Protein AF-A0A7C2RRB0-F1 (afdb_monomer)

Solvent-accessible surface area (backbone atoms only — not comparable to full-atom values): 9651 Å² total; per-residue (Å²): 129,62,37,62,58,39,17,50,52,27,42,49,49,50,48,66,65,44,50,63,52,54,51,34,37,74,72,60,78,43,62,51,52,24,58,59,29,44,40,53,13,51,39,31,40,51,44,19,54,37,17,41,75,62,45,6,47,40,16,20,50,38,39,38,51,50,14,52,52,35,36,48,50,19,51,55,25,51,77,65,64,41,36,78,73,83,55,74,66,54,50,53,55,42,52,53,50,63,46,24,59,59,49,13,65,75,68,74,39,49,47,56,21,39,51,50,42,41,50,52,53,56,58,66,42,47,66,54,53,55,45,32,68,80,40,40,79,78,63,61,60,69,58,38,49,51,52,24,50,30,24,53,30,28,61,68,5,32,67,36,87,43,72,56,46,38,47,48,40,51,51,53,22,49,52,30,49,50,51,44,50,48,18,53,55,48,50,51,61,56,59,78,74,111

Structure (mmCIF, N/CA/C/O backbone):
data_AF-A0A7C2RRB0-F1
#
_entry.id   AF-A0A7C2RRB0-F1
#
loop_
_atom_site.group_PDB
_atom_site.id
_atom_site.type_symbol
_atom_site.label_atom_id
_atom_site.label_alt_id
_atom_site.label_comp_id
_atom_site.label_asym_id
_atom_site.label_entity_id
_atom_site.label_seq_id
_atom_site.pdbx_PDB_ins_code
_atom_site.Cartn_x
_atom_site.Cartn_y
_atom_site.Cartn_z
_atom_site.occupancy
_atom_site.B_iso_or_equiv
_atom_site.auth_seq_id
_atom_site.auth_comp_id
_atom_site.auth_asym_id
_atom_site.auth_atom_id
_atom_site.pdbx_PDB_model_num
ATOM 1 N N . MET A 1 1 ? 24.245 5.557 -2.570 1.00 61.25 1 MET A N 1
ATOM 2 C CA . MET A 1 1 ? 23.534 4.841 -1.491 1.00 61.25 1 MET A CA 1
ATOM 3 C C . MET A 1 1 ? 23.079 3.519 -2.069 1.00 61.25 1 MET A C 1
ATOM 5 O O . MET A 1 1 ? 22.518 3.535 -3.158 1.00 61.25 1 MET A O 1
ATOM 9 N N . ASP A 1 2 ? 23.409 2.408 -1.420 1.00 89.75 2 ASP A N 1
ATOM 10 C CA . ASP A 1 2 ? 23.049 1.072 -1.900 1.00 89.75 2 ASP A CA 1
ATOM 11 C C . ASP A 1 2 ? 21.517 0.931 -1.961 1.00 89.75 2 ASP A C 1
ATOM 13 O O . ASP A 1 2 ? 20.825 1.223 -0.983 1.00 89.75 2 ASP A O 1
ATOM 17 N N . LYS A 1 3 ? 20.981 0.528 -3.119 1.00 90.06 3 LYS A N 1
ATOM 18 C CA . LYS A 1 3 ? 19.538 0.343 -3.343 1.00 90.06 3 LYS A CA 1
ATOM 19 C C . LYS A 1 3 ? 18.956 -0.673 -2.358 1.00 90.06 3 LYS A C 1
ATOM 21 O O . LYS A 1 3 ? 17.843 -0.472 -1.871 1.00 90.06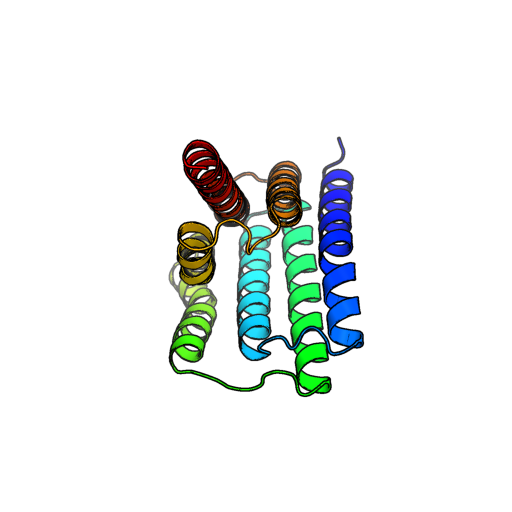 3 LYS A O 1
ATOM 26 N N . ALA A 1 4 ? 19.737 -1.688 -1.982 1.00 91.62 4 ALA A N 1
ATOM 27 C CA . ALA A 1 4 ? 19.352 -2.671 -0.977 1.00 91.62 4 ALA A CA 1
ATOM 28 C C . ALA A 1 4 ? 19.173 -2.040 0.413 1.00 91.62 4 ALA A C 1
ATOM 30 O O . ALA A 1 4 ? 18.215 -2.360 1.117 1.00 91.62 4 ALA A O 1
ATOM 31 N N . LEU A 1 5 ? 20.030 -1.085 0.794 1.00 93.81 5 LEU A N 1
ATOM 32 C CA . LEU A 1 5 ? 19.893 -0.358 2.059 1.00 93.81 5 LEU A CA 1
ATOM 33 C C . LEU A 1 5 ? 18.620 0.500 2.076 1.00 93.81 5 LEU A C 1
ATOM 35 O O . LEU A 1 5 ? 17.903 0.521 3.075 1.00 93.81 5 LEU A O 1
ATOM 39 N N . ILE A 1 6 ? 18.303 1.176 0.967 1.00 92.88 6 ILE A N 1
ATOM 40 C CA . ILE A 1 6 ? 17.069 1.971 0.840 1.00 92.88 6 ILE A CA 1
ATOM 41 C C . ILE A 1 6 ? 15.835 1.066 0.951 1.00 92.88 6 ILE A C 1
ATOM 43 O O . ILE A 1 6 ? 14.898 1.386 1.686 1.00 92.88 6 ILE A O 1
ATOM 47 N N . ALA A 1 7 ? 15.850 -0.084 0.273 1.00 92.31 7 ALA A N 1
ATOM 48 C CA . ALA A 1 7 ? 14.784 -1.075 0.365 1.00 92.31 7 ALA A CA 1
ATOM 49 C C . ALA A 1 7 ? 14.627 -1.616 1.795 1.00 92.31 7 ALA A C 1
ATOM 51 O O . ALA A 1 7 ? 13.507 -1.703 2.301 1.00 92.31 7 ALA A O 1
ATOM 52 N N . ALA A 1 8 ? 15.733 -1.901 2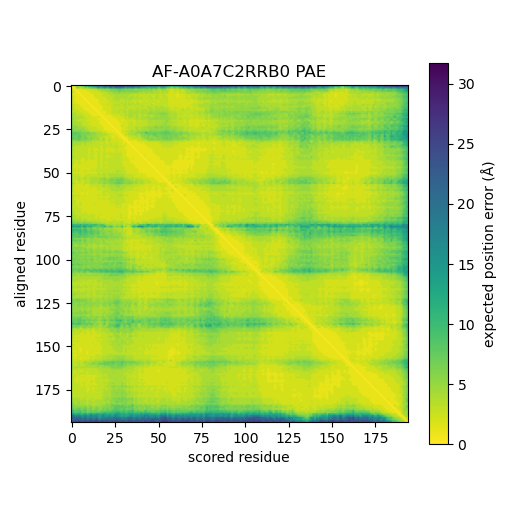.487 1.00 93.12 8 ALA A N 1
ATOM 53 C CA . ALA A 1 8 ? 15.715 -2.340 3.880 1.00 93.12 8 ALA A CA 1
ATOM 54 C C . ALA A 1 8 ? 15.100 -1.280 4.809 1.00 93.12 8 ALA A C 1
ATOM 56 O O . ALA A 1 8 ? 14.274 -1.615 5.658 1.00 93.12 8 ALA A O 1
ATOM 57 N N . LEU A 1 9 ? 15.424 0.004 4.616 1.00 94.25 9 LEU A N 1
ATOM 58 C CA . LEU A 1 9 ? 14.804 1.105 5.362 1.00 94.25 9 LEU A CA 1
ATOM 59 C C . LEU A 1 9 ? 13.297 1.210 5.084 1.00 94.25 9 LEU A C 1
ATOM 61 O O . LEU A 1 9 ? 12.508 1.390 6.014 1.00 94.25 9 LEU A O 1
ATOM 65 N N . ALA A 1 10 ? 12.871 1.047 3.830 1.00 92.75 10 ALA A N 1
ATOM 66 C CA . ALA A 1 10 ? 11.454 1.052 3.466 1.00 92.75 10 ALA A CA 1
ATOM 67 C C . ALA A 1 10 ? 10.689 -0.146 4.070 1.00 92.75 10 ALA A C 1
ATOM 69 O O . ALA A 1 10 ? 9.563 0.002 4.561 1.00 92.75 10 ALA A O 1
ATOM 70 N N . ALA A 1 11 ? 11.306 -1.329 4.093 1.00 92.56 11 ALA A N 1
ATOM 71 C CA . ALA A 1 11 ? 10.762 -2.513 4.752 1.00 92.56 11 ALA A CA 1
ATOM 72 C C . ALA A 1 11 ? 10.684 -2.325 6.278 1.00 92.56 11 ALA A C 1
ATOM 74 O O . ALA A 1 11 ? 9.657 -2.628 6.885 1.00 92.56 11 ALA A O 1
ATOM 75 N N . ALA A 1 12 ? 11.711 -1.735 6.896 1.00 92.81 12 ALA A N 1
ATOM 76 C CA . ALA A 1 12 ? 11.708 -1.407 8.319 1.00 92.81 12 ALA A CA 1
ATOM 77 C C . ALA A 1 12 ? 10.592 -0.411 8.672 1.00 92.81 12 ALA A C 1
ATOM 79 O O . ALA A 1 12 ? 9.855 -0.640 9.630 1.00 92.81 12 ALA A O 1
ATOM 80 N N . LEU A 1 13 ? 10.389 0.642 7.869 1.00 90.88 13 LEU A N 1
ATOM 81 C CA . LEU A 1 13 ? 9.254 1.558 8.043 1.00 90.88 13 LEU A CA 1
ATOM 82 C C . LEU A 1 13 ? 7.909 0.838 7.934 1.00 90.88 13 LEU A C 1
ATOM 84 O O . LEU A 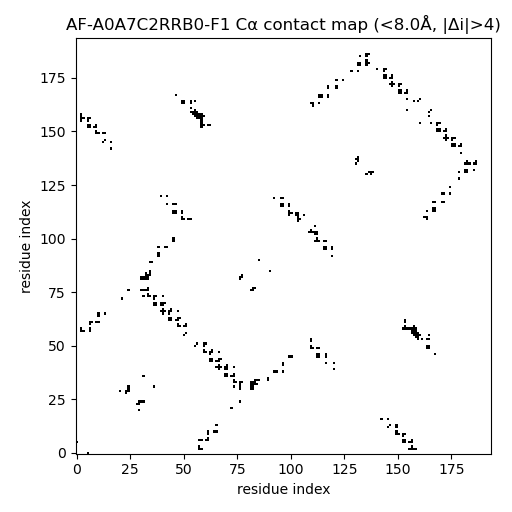1 13 ? 7.000 1.123 8.712 1.00 90.88 13 LEU A O 1
ATOM 88 N N . THR A 1 14 ? 7.789 -0.116 7.006 1.00 88.62 14 THR A N 1
ATOM 89 C CA . THR A 1 14 ? 6.592 -0.960 6.889 1.00 88.62 14 THR A CA 1
ATOM 90 C C . THR A 1 14 ? 6.354 -1.721 8.194 1.00 88.62 14 THR A C 1
ATOM 92 O O . THR A 1 14 ? 5.262 -1.655 8.747 1.00 88.62 14 THR A O 1
ATOM 95 N N . LEU A 1 15 ? 7.373 -2.378 8.751 1.00 89.44 15 LEU A N 1
ATOM 96 C CA . LEU A 1 15 ? 7.244 -3.081 10.030 1.00 89.44 15 LEU A CA 1
ATOM 97 C C . LEU A 1 15 ? 6.845 -2.143 11.169 1.00 89.44 15 LEU A C 1
ATOM 99 O O . LEU A 1 15 ? 5.900 -2.434 11.898 1.00 89.44 15 LEU A O 1
ATOM 103 N N . VAL A 1 16 ? 7.517 -0.999 11.299 1.00 89.19 16 VAL A N 1
ATOM 104 C CA . VAL A 1 16 ? 7.221 0.000 12.336 1.00 89.19 16 VAL A CA 1
ATOM 105 C C . VAL A 1 16 ? 5.767 0.472 12.243 1.00 89.19 16 VAL A C 1
ATOM 107 O O . VAL A 1 16 ? 5.104 0.597 13.271 1.00 89.19 16 VAL A O 1
ATOM 110 N N . ALA A 1 17 ? 5.245 0.673 11.031 1.00 85.31 17 ALA A N 1
ATOM 111 C CA . ALA A 1 17 ? 3.854 1.059 10.810 1.00 85.31 17 ALA A CA 1
ATOM 112 C C . ALA A 1 17 ? 2.855 -0.056 11.180 1.00 85.31 17 ALA A C 1
ATOM 114 O O . ALA A 1 17 ? 1.777 0.230 11.700 1.00 85.31 17 ALA A O 1
ATOM 115 N N . PHE A 1 18 ? 3.209 -1.324 10.947 1.00 85.44 18 PHE A N 1
ATOM 116 C CA . PHE A 1 18 ? 2.331 -2.473 11.188 1.00 85.44 18 PHE A CA 1
ATOM 117 C C . PHE A 1 18 ? 2.377 -3.012 12.626 1.00 85.44 18 PHE A C 1
ATOM 119 O O . PHE A 1 18 ? 1.399 -3.602 13.084 1.00 85.44 18 PHE A O 1
ATOM 126 N N . VAL A 1 19 ? 3.460 -2.800 13.379 1.00 89.00 19 VAL A N 1
ATOM 127 C CA . VAL A 1 19 ? 3.592 -3.294 14.765 1.00 89.00 19 VAL A CA 1
ATOM 128 C C . VAL A 1 19 ? 2.451 -2.818 15.683 1.00 89.00 19 VAL A C 1
ATOM 130 O O . VAL A 1 19 ? 1.865 -3.665 16.365 1.00 89.00 19 VAL A O 1
ATOM 133 N N . PRO A 1 20 ? 2.074 -1.522 15.722 1.00 87.12 20 PRO A N 1
ATOM 134 C CA . PRO A 1 20 ? 0.942 -1.065 16.529 1.00 87.12 20 PRO A CA 1
ATOM 135 C C . PRO A 1 20 ? -0.375 -1.730 16.116 1.00 87.12 20 PRO A C 1
ATOM 137 O O . PRO A 1 20 ? -1.173 -2.104 16.974 1.00 87.12 20 PRO A O 1
ATOM 140 N N . TYR A 1 21 ? -0.570 -1.929 14.809 1.00 85.25 21 TYR A N 1
ATOM 141 C CA . TYR A 1 21 ? -1.761 -2.563 14.253 1.00 85.25 21 TYR A CA 1
ATOM 142 C C . TYR A 1 21 ? -1.883 -4.025 14.699 1.00 85.25 21 TYR A C 1
ATOM 144 O O . TYR A 1 21 ? -2.903 -4.425 15.259 1.00 85.25 21 TYR A O 1
ATOM 152 N N . LEU A 1 22 ? -0.804 -4.801 14.553 1.00 87.44 22 LEU A N 1
ATOM 153 C CA . LEU A 1 22 ? -0.745 -6.200 14.982 1.00 87.44 22 LEU A CA 1
ATOM 154 C C . LEU A 1 22 ? -0.951 -6.350 16.496 1.00 87.44 22 LEU A C 1
ATOM 156 O O . LEU A 1 22 ? -1.663 -7.253 16.934 1.00 87.44 22 LEU A O 1
ATOM 160 N N . ARG A 1 23 ? -0.383 -5.445 17.306 1.00 88.38 23 ARG A N 1
ATOM 161 C CA . ARG A 1 23 ? -0.609 -5.424 18.763 1.00 88.38 23 ARG A CA 1
ATOM 162 C C . ARG A 1 23 ? -2.075 -5.153 19.104 1.00 88.38 23 ARG A C 1
ATOM 164 O O . ARG A 1 23 ? -2.650 -5.874 19.916 1.00 88.38 23 ARG A O 1
ATOM 171 N N . SER A 1 24 ? -2.688 -4.167 18.453 1.00 86.12 24 SER A N 1
ATOM 172 C CA . SER A 1 24 ? -4.103 -3.825 18.640 1.00 86.12 24 SER A CA 1
ATOM 173 C C . SER A 1 24 ? -5.039 -4.975 18.240 1.00 86.12 24 SER A C 1
ATOM 175 O O . SER A 1 24 ? -6.008 -5.275 18.940 1.00 86.12 24 SER A O 1
ATOM 177 N N . MET A 1 25 ? -4.718 -5.689 17.155 1.00 84.44 25 MET A N 1
ATOM 178 C CA . MET A 1 25 ? -5.418 -6.916 16.758 1.00 84.44 25 MET A CA 1
ATOM 179 C C . MET A 1 25 ? -5.248 -8.048 17.774 1.00 84.44 25 MET A C 1
ATOM 181 O O . MET A 1 25 ? -6.205 -8.756 18.089 1.00 84.44 25 MET A O 1
ATOM 185 N N . ALA A 1 26 ? -4.034 -8.243 18.297 1.00 86.94 26 ALA A N 1
ATOM 186 C CA . ALA A 1 26 ? -3.768 -9.271 19.298 1.00 86.94 26 ALA A CA 1
ATOM 187 C C . ALA A 1 26 ? -4.613 -9.055 20.563 1.00 86.94 26 ALA A C 1
ATOM 189 O O . ALA A 1 26 ? -5.160 -10.026 21.084 1.00 86.94 26 ALA A O 1
ATOM 190 N N . GLN A 1 27 ? -4.780 -7.790 20.964 1.00 89.31 27 GLN A N 1
ATOM 191 C CA . GLN A 1 27 ? -5.602 -7.332 22.090 1.00 89.31 27 GLN A CA 1
ATOM 192 C C . GLN A 1 27 ? -7.116 -7.315 21.803 1.00 89.31 27 GLN A C 1
ATOM 194 O O . GLN A 1 27 ? -7.904 -7.093 22.714 1.00 89.31 27 GLN A O 1
ATOM 199 N N . GLY A 1 28 ? -7.544 -7.536 20.556 1.00 82.88 28 GLY A N 1
ATOM 200 C CA . GLY A 1 28 ? -8.961 -7.539 20.171 1.00 82.88 28 GLY A CA 1
ATOM 201 C C . GLY A 1 28 ? -9.598 -6.152 20.011 1.00 82.88 28 GLY A C 1
ATOM 202 O O . GLY A 1 28 ? -10.787 -6.076 19.704 1.00 82.88 28 GLY A O 1
ATOM 203 N N . HIS A 1 29 ? -8.825 -5.070 20.162 1.00 82.88 29 HIS A N 1
ATOM 204 C CA . HIS A 1 29 ? -9.284 -3.696 19.930 1.00 82.88 29 HIS A CA 1
ATOM 205 C C . HIS A 1 29 ? -9.560 -3.428 18.445 1.00 82.88 29 HIS A C 1
ATOM 207 O O . HIS A 1 29 ? -10.494 -2.708 18.099 1.00 82.88 29 HIS A O 1
ATOM 213 N N . THR A 1 30 ? -8.762 -4.025 17.556 1.00 83.56 30 THR A N 1
ATOM 214 C CA . THR A 1 30 ? -8.948 -3.928 16.105 1.00 83.56 30 THR A CA 1
ATOM 215 C C . THR A 1 30 ? -9.429 -5.260 15.548 1.00 83.56 30 THR A C 1
ATOM 217 O O . THR A 1 30 ? -8.745 -6.275 15.676 1.00 83.56 30 THR A O 1
ATOM 220 N N . LYS A 1 31 ? -10.591 -5.246 14.891 1.00 84.12 31 LYS A N 1
ATOM 221 C CA . LYS A 1 31 ? -11.169 -6.398 14.189 1.00 84.12 31 LYS A CA 1
ATOM 222 C C . LYS A 1 31 ? -11.173 -6.117 12.683 1.00 84.12 31 LYS A C 1
ATOM 224 O O . LYS A 1 31 ? -12.125 -5.521 12.191 1.00 84.12 31 LYS A O 1
ATOM 229 N N . PRO A 1 32 ? -10.090 -6.449 11.964 1.00 84.44 32 PRO A N 1
ATOM 230 C CA . PRO A 1 32 ? -10.032 -6.261 10.518 1.00 84.44 32 PRO A CA 1
ATOM 231 C C . PRO A 1 32 ? -11.096 -7.060 9.764 1.00 84.44 32 PRO A C 1
ATOM 233 O O . PRO A 1 32 ? -11.375 -8.207 10.115 1.00 84.44 32 PRO A O 1
ATOM 236 N N . HIS A 1 33 ? -11.590 -6.476 8.672 1.00 88.38 33 HIS A N 1
ATOM 237 C CA . HIS A 1 33 ? -12.377 -7.170 7.658 1.00 88.38 33 HIS A CA 1
ATOM 238 C C . HIS A 1 33 ? -11.467 -8.071 6.820 1.00 88.38 33 HIS A C 1
ATOM 240 O O . HIS A 1 33 ? -10.686 -7.594 5.995 1.00 88.38 33 HIS A O 1
ATOM 246 N N . VAL A 1 34 ? -11.525 -9.377 7.079 1.00 89.50 34 VAL A N 1
ATOM 247 C CA . VAL A 1 34 ? -10.594 -10.388 6.556 1.00 89.50 34 VAL A CA 1
ATOM 248 C C . VAL A 1 34 ? -10.495 -10.321 5.038 1.00 89.50 34 VAL A C 1
ATOM 250 O O . VAL A 1 34 ? -9.393 -10.324 4.492 1.00 89.50 34 VAL A O 1
ATOM 253 N N . PHE A 1 35 ? -11.633 -10.226 4.352 1.00 90.19 35 PHE A N 1
ATOM 254 C CA . PHE A 1 35 ? -11.668 -10.308 2.897 1.00 90.19 35 PHE A CA 1
ATOM 255 C C . PHE A 1 35 ? -10.994 -9.105 2.221 1.00 90.19 35 PHE A C 1
ATOM 257 O O . PHE A 1 35 ? -10.297 -9.274 1.223 1.00 90.19 35 PHE A O 1
ATOM 264 N N . SER A 1 36 ? -11.073 -7.910 2.815 1.00 87.12 36 SER A N 1
ATOM 265 C CA . SER A 1 36 ? -10.342 -6.738 2.310 1.00 87.12 36 SER A CA 1
ATOM 266 C C . SER A 1 36 ? -8.828 -6.924 2.411 1.00 87.12 36 SER A C 1
ATOM 268 O O . SER A 1 36 ? -8.106 -6.575 1.484 1.00 87.12 36 SER A O 1
ATOM 270 N N . TRP A 1 37 ? -8.338 -7.541 3.493 1.00 92.69 37 TRP A N 1
ATOM 271 C CA . TRP A 1 37 ? -6.913 -7.863 3.634 1.00 92.69 37 TRP A CA 1
ATOM 272 C C . TRP A 1 37 ? -6.444 -8.915 2.626 1.00 92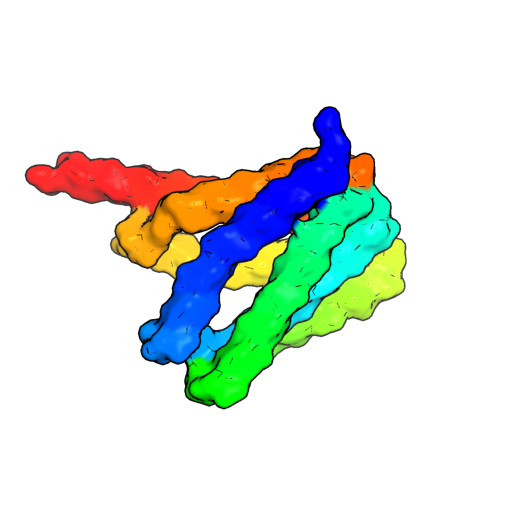.69 37 TRP A C 1
ATOM 274 O O . TRP A 1 37 ? -5.317 -8.830 2.141 1.00 92.69 37 TRP A O 1
ATOM 284 N N . VAL A 1 38 ? -7.303 -9.873 2.268 1.00 92.62 38 VAL A N 1
ATOM 285 C CA . VAL A 1 38 ? -7.021 -10.823 1.180 1.00 92.62 38 VAL A CA 1
ATOM 286 C C . VAL A 1 38 ? -6.908 -10.091 -0.158 1.00 92.62 38 VAL A C 1
ATOM 288 O O . VAL A 1 38 ? -5.918 -10.285 -0.860 1.00 92.62 38 VAL A O 1
ATOM 291 N N . ILE A 1 39 ? -7.865 -9.216 -0.488 1.00 91.62 39 ILE A N 1
ATOM 292 C CA . ILE A 1 39 ? -7.845 -8.424 -1.729 1.00 91.62 39 ILE A CA 1
ATOM 293 C C . ILE A 1 39 ? -6.573 -7.575 -1.806 1.00 91.62 39 ILE A C 1
ATOM 295 O O . ILE A 1 39 ? -5.842 -7.667 -2.790 1.00 91.62 39 ILE A O 1
ATOM 299 N N . TRP A 1 40 ? -6.264 -6.804 -0.760 1.00 92.25 40 TRP A N 1
ATOM 300 C CA . TRP A 1 40 ? -5.055 -5.976 -0.721 1.00 92.25 40 TRP A CA 1
ATOM 301 C C . TRP A 1 40 ? -3.782 -6.807 -0.842 1.00 92.25 40 TRP A C 1
ATOM 303 O O . TRP A 1 40 ? -2.850 -6.419 -1.546 1.00 92.25 40 TRP A O 1
ATOM 313 N N . GLY A 1 41 ? -3.735 -7.963 -0.178 1.00 93.75 41 GLY A N 1
ATOM 314 C CA . GLY A 1 41 ? -2.609 -8.881 -0.272 1.00 93.75 41 GLY A CA 1
ATOM 315 C C . GLY A 1 41 ? -2.401 -9.378 -1.701 1.00 93.75 41 GLY A C 1
ATOM 316 O O . GLY A 1 41 ? -1.292 -9.300 -2.218 1.00 93.75 41 GLY A O 1
ATOM 317 N N . ILE A 1 42 ? -3.470 -9.810 -2.372 1.00 93.19 42 ILE A N 1
ATOM 318 C CA . ILE A 1 42 ? -3.418 -10.287 -3.761 1.00 93.19 42 ILE A CA 1
ATOM 319 C C . ILE A 1 42 ? -3.037 -9.156 -4.722 1.00 93.19 42 ILE A C 1
ATOM 321 O O . ILE A 1 42 ? -2.129 -9.337 -5.529 1.00 93.19 42 ILE A O 1
ATOM 325 N N . ASN A 1 43 ? -3.655 -7.978 -4.615 1.00 93.62 43 ASN A N 1
ATOM 326 C CA . ASN A 1 43 ? -3.305 -6.822 -5.445 1.00 93.62 43 ASN A CA 1
ATOM 327 C C . ASN A 1 43 ? -1.834 -6.441 -5.297 1.00 93.62 43 ASN A C 1
ATOM 329 O O . ASN A 1 43 ? -1.142 -6.222 -6.289 1.00 93.62 43 ASN A O 1
ATOM 333 N N . THR A 1 44 ? -1.340 -6.398 -4.058 1.00 93.69 44 THR A N 1
ATOM 334 C CA . THR A 1 44 ? 0.062 -6.072 -3.782 1.00 93.69 44 THR A CA 1
ATOM 335 C C . THR A 1 44 ? 0.997 -7.163 -4.311 1.00 93.69 44 THR A C 1
ATOM 337 O O . THR A 1 44 ? 2.077 -6.844 -4.807 1.00 93.69 44 THR A O 1
ATOM 340 N N . ALA A 1 45 ? 0.593 -8.438 -4.269 1.00 95.38 45 ALA A N 1
ATOM 341 C CA . ALA A 1 45 ? 1.346 -9.535 -4.877 1.00 95.38 45 ALA A CA 1
ATOM 342 C C . ALA A 1 45 ? 1.442 -9.374 -6.401 1.00 95.38 45 ALA A C 1
ATOM 344 O O . ALA A 1 45 ? 2.527 -9.497 -6.963 1.00 95.38 45 ALA A O 1
ATOM 345 N N . VAL A 1 46 ? 0.331 -9.048 -7.068 1.00 94.44 46 VAL A N 1
ATOM 346 C CA . VAL A 1 46 ? 0.311 -8.787 -8.515 1.00 94.44 46 VAL A CA 1
ATOM 347 C C . VAL A 1 46 ? 1.182 -7.574 -8.853 1.00 94.44 46 VAL A C 1
ATOM 349 O O . VAL A 1 46 ? 1.985 -7.650 -9.781 1.00 94.44 46 VAL A O 1
ATOM 352 N N . ALA A 1 47 ? 1.103 -6.497 -8.061 1.00 94.50 47 ALA A N 1
ATOM 353 C CA . ALA A 1 47 ? 1.977 -5.329 -8.190 1.00 94.50 47 ALA A CA 1
ATOM 354 C C . ALA A 1 47 ? 3.448 -5.737 -8.126 1.00 94.50 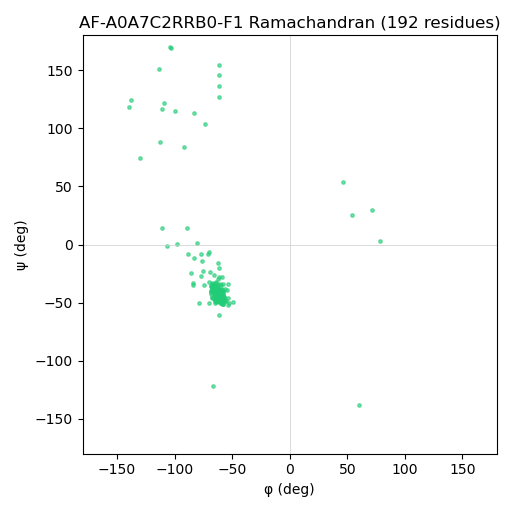47 ALA A C 1
ATOM 356 O O . ALA A 1 47 ? 4.244 -5.357 -8.977 1.00 94.50 47 ALA A O 1
ATOM 357 N N . PHE A 1 48 ? 3.804 -6.539 -7.122 1.00 96.12 48 PHE A N 1
ATOM 358 C CA . PHE A 1 48 ? 5.157 -7.038 -6.941 1.00 96.12 48 PHE A CA 1
ATOM 359 C C . PHE A 1 48 ? 5.641 -7.817 -8.165 1.00 96.12 48 PHE A C 1
ATOM 361 O O . PHE A 1 48 ? 6.723 -7.520 -8.663 1.00 96.12 48 PHE A O 1
ATOM 368 N N . VAL A 1 49 ? 4.850 -8.768 -8.668 1.00 95.31 49 VAL A N 1
ATOM 369 C CA . VAL A 1 49 ? 5.237 -9.586 -9.826 1.00 95.31 49 VAL A CA 1
ATOM 370 C C . VAL A 1 49 ? 5.386 -8.727 -11.084 1.00 95.31 49 VAL A C 1
ATOM 372 O O . VAL A 1 49 ? 6.375 -8.875 -11.795 1.00 95.31 49 VAL A O 1
ATOM 375 N N . ALA A 1 50 ? 4.465 -7.793 -11.332 1.00 94.25 50 ALA A N 1
ATOM 376 C CA . ALA A 1 50 ? 4.525 -6.902 -12.490 1.00 94.25 50 ALA A CA 1
ATOM 377 C C . ALA A 1 50 ? 5.734 -5.953 -12.436 1.00 94.25 50 ALA A C 1
ATOM 379 O O . ALA A 1 50 ? 6.464 -5.811 -13.412 1.00 94.25 50 ALA A O 1
ATOM 380 N N . VAL A 1 51 ? 5.996 -5.352 -11.272 1.00 95.12 51 VAL A N 1
ATOM 381 C CA . VAL A 1 51 ? 7.155 -4.472 -11.064 1.00 95.12 51 VAL A CA 1
ATOM 382 C C . VAL A 1 51 ? 8.465 -5.262 -11.139 1.00 95.12 51 VAL A C 1
ATOM 384 O O . VAL A 1 51 ? 9.451 -4.759 -11.671 1.00 95.12 51 VAL A O 1
ATOM 387 N N . LEU A 1 52 ? 8.499 -6.500 -10.636 1.00 95.12 52 LEU A N 1
ATOM 388 C CA . LEU A 1 52 ? 9.677 -7.364 -10.719 1.00 95.12 52 LEU A CA 1
ATOM 389 C C . LEU A 1 52 ? 9.968 -7.798 -12.163 1.00 95.12 52 LEU A C 1
ATOM 391 O O . LEU A 1 52 ? 11.131 -7.805 -12.557 1.00 95.12 52 LEU A O 1
ATOM 395 N N . ALA A 1 53 ? 8.934 -8.113 -12.949 1.00 94.06 53 ALA A N 1
ATOM 396 C CA . ALA A 1 53 ? 9.071 -8.470 -14.363 1.00 94.06 53 ALA A CA 1
ATOM 397 C C . ALA A 1 53 ? 9.670 -7.333 -15.211 1.00 94.06 53 ALA A C 1
ATOM 399 O O . ALA A 1 53 ? 10.372 -7.598 -16.180 1.00 94.06 53 ALA A O 1
ATOM 400 N N . GLU A 1 54 ? 9.463 -6.084 -14.794 1.00 94.75 54 GLU A N 1
ATOM 401 C CA . GLU A 1 54 ? 10.035 -4.871 -15.400 1.00 94.75 54 GLU A CA 1
ATOM 402 C C . GLU A 1 54 ? 11.400 -4.470 -14.812 1.00 94.75 54 GLU A C 1
ATOM 404 O O . GLU A 1 54 ? 11.864 -3.344 -14.988 1.00 94.75 54 GLU A O 1
ATOM 409 N N . GLY A 1 55 ? 12.053 -5.361 -14.060 1.00 93.75 55 GLY A N 1
ATOM 410 C CA . GLY A 1 55 ? 13.360 -5.076 -13.469 1.00 93.75 55 GLY A CA 1
ATOM 411 C C . GLY A 1 55 ? 13.305 -4.060 -12.321 1.00 93.75 55 GLY A C 1
ATOM 412 O O . GLY A 1 55 ? 14.255 -3.322 -12.077 1.00 93.75 55 GLY A O 1
ATOM 413 N N . GLY A 1 56 ? 12.202 -3.992 -11.572 1.00 90.94 56 GLY A N 1
ATOM 414 C CA . GLY A 1 56 ? 12.076 -3.072 -10.436 1.00 90.94 56 GLY A CA 1
ATOM 415 C C . GLY A 1 56 ? 13.077 -3.320 -9.295 1.00 90.94 56 GLY A C 1
ATOM 416 O O . GLY A 1 56 ? 13.276 -2.434 -8.461 1.00 90.94 56 GLY A O 1
ATOM 417 N N . GLY A 1 57 ? 13.730 -4.486 -9.259 1.00 94.38 57 GLY A N 1
ATOM 418 C CA . GLY A 1 57 ? 14.856 -4.761 -8.364 1.00 94.38 57 GLY A CA 1
ATOM 419 C C . GLY A 1 57 ? 14.517 -4.632 -6.880 1.00 94.38 57 GLY A C 1
ATOM 420 O O . GLY A 1 57 ? 13.430 -5.017 -6.438 1.00 94.38 57 GLY A O 1
ATOM 421 N N . ALA A 1 58 ? 15.427 -4.034 -6.107 1.00 93.81 58 ALA A N 1
ATOM 422 C CA . ALA A 1 58 ? 15.259 -3.834 -4.664 1.00 93.81 58 ALA A CA 1
ATOM 423 C C . ALA A 1 58 ? 13.945 -3.117 -4.272 1.00 93.81 58 ALA A C 1
ATOM 425 O O . ALA A 1 58 ? 13.341 -3.448 -3.250 1.00 93.81 58 ALA A O 1
ATOM 426 N N . GLY A 1 59 ? 13.453 -2.176 -5.086 1.00 92.69 59 GLY A N 1
ATOM 427 C CA . GLY A 1 59 ? 12.162 -1.518 -4.853 1.00 92.69 59 GLY A CA 1
ATOM 428 C C . GLY A 1 59 ? 10.973 -2.485 -4.934 1.00 92.69 59 GLY A C 1
ATOM 429 O O . GLY A 1 59 ? 10.060 -2.410 -4.107 1.00 92.69 59 GLY A O 1
ATOM 430 N N . ALA A 1 60 ? 11.014 -3.453 -5.856 1.00 94.81 60 ALA A N 1
ATOM 431 C CA . ALA A 1 60 ? 9.992 -4.493 -5.971 1.00 94.81 60 ALA A CA 1
ATOM 432 C C . ALA A 1 60 ? 9.937 -5.366 -4.707 1.00 94.81 60 ALA A C 1
ATOM 434 O O . ALA A 1 60 ? 8.854 -5.697 -4.226 1.00 94.81 60 ALA A O 1
ATOM 435 N N . TRP A 1 61 ? 11.087 -5.691 -4.109 1.00 94.62 61 TRP A N 1
ATOM 436 C CA . TRP A 1 61 ? 11.148 -6.543 -2.914 1.00 94.62 61 TRP A CA 1
ATOM 437 C C . TRP A 1 61 ? 10.378 -5.960 -1.730 1.00 94.62 61 TRP A C 1
ATOM 439 O O . TRP A 1 61 ? 9.744 -6.701 -0.983 1.00 94.62 61 TRP A O 1
ATOM 449 N N . VAL A 1 62 ? 10.363 -4.633 -1.581 1.00 94.69 62 VAL A N 1
ATOM 450 C CA . VAL A 1 62 ? 9.578 -3.960 -0.536 1.00 94.69 62 VAL A CA 1
ATOM 451 C C . VAL A 1 62 ? 8.074 -4.117 -0.783 1.00 94.69 62 VAL A C 1
ATOM 453 O O . VAL A 1 62 ? 7.307 -4.288 0.165 1.00 94.69 62 VAL A O 1
ATOM 456 N N . ILE A 1 63 ? 7.640 -4.083 -2.047 1.00 94.75 63 ILE A N 1
ATOM 457 C CA . ILE A 1 63 ? 6.243 -4.332 -2.431 1.00 94.75 63 ILE A CA 1
ATOM 458 C C . ILE A 1 63 ? 5.876 -5.783 -2.095 1.00 94.75 63 ILE A C 1
ATOM 460 O O . ILE A 1 63 ? 4.883 -6.013 -1.406 1.00 94.75 63 ILE A O 1
ATOM 464 N N . GLY A 1 64 ? 6.719 -6.748 -2.476 1.00 95.50 64 GLY A N 1
ATOM 465 C CA . GLY A 1 64 ? 6.527 -8.165 -2.148 1.00 95.50 64 GLY A CA 1
ATOM 466 C C . GLY A 1 64 ? 6.497 -8.429 -0.639 1.00 95.50 64 GLY A C 1
ATOM 467 O O . GLY A 1 64 ? 5.626 -9.140 -0.139 1.00 95.50 64 GLY A O 1
ATOM 468 N N . PHE A 1 65 ? 7.377 -7.780 0.122 1.00 95.31 65 PHE A N 1
ATOM 469 C CA . PHE A 1 65 ? 7.376 -7.842 1.581 1.00 95.31 65 PHE A CA 1
ATOM 470 C C . PHE A 1 65 ? 6.074 -7.304 2.186 1.00 95.31 65 PHE A C 1
ATOM 472 O O . PHE A 1 65 ? 5.497 -7.918 3.085 1.00 95.31 65 PHE A O 1
ATOM 479 N N . SER A 1 66 ? 5.562 -6.185 1.670 1.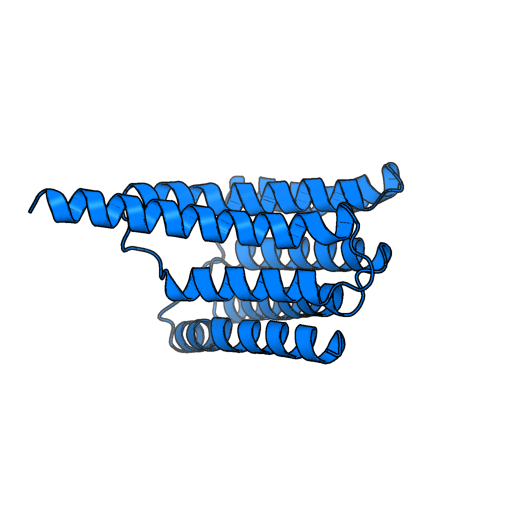00 93.75 66 SER A N 1
ATOM 480 C CA . SER A 1 66 ? 4.263 -5.665 2.095 1.00 93.75 66 SER A CA 1
ATOM 481 C C . SER A 1 66 ? 3.116 -6.597 1.735 1.00 93.75 66 SER A C 1
ATOM 483 O O . SER A 1 66 ? 2.242 -6.790 2.571 1.00 93.75 66 SER A O 1
ATOM 485 N N . SER A 1 67 ? 3.145 -7.241 0.567 1.00 95.50 67 SER A N 1
ATOM 486 C CA . SER A 1 67 ? 2.178 -8.288 0.225 1.00 95.50 67 SER A CA 1
ATOM 487 C C . SER A 1 67 ? 2.174 -9.410 1.267 1.00 95.50 67 SER A C 1
ATOM 489 O O . SER A 1 67 ? 1.112 -9.810 1.743 1.00 95.50 67 SER A O 1
ATOM 491 N N . ALA A 1 68 ? 3.354 -9.895 1.664 1.00 96.12 68 ALA A N 1
ATOM 492 C CA . ALA A 1 68 ? 3.479 -10.959 2.657 1.00 96.12 68 ALA A CA 1
ATOM 493 C C . ALA A 1 68 ? 2.915 -10.547 4.028 1.00 96.12 68 ALA A C 1
ATOM 495 O O . ALA A 1 68 ? 2.160 -11.308 4.631 1.00 96.12 68 ALA A O 1
ATOM 496 N N . ILE A 1 69 ? 3.219 -9.332 4.504 1.00 94.00 69 ILE A N 1
ATOM 497 C CA . ILE A 1 69 ? 2.664 -8.813 5.766 1.00 94.00 69 ILE A CA 1
ATOM 498 C C . ILE A 1 69 ? 1.142 -8.669 5.681 1.00 94.00 69 ILE A C 1
ATOM 500 O O . ILE A 1 69 ? 0.439 -9.062 6.609 1.00 94.00 69 ILE A O 1
ATOM 504 N N . THR A 1 70 ? 0.619 -8.125 4.585 1.00 93.44 70 THR A N 1
ATOM 505 C CA . THR A 1 70 ? -0.822 -7.919 4.389 1.00 93.44 70 THR A CA 1
ATOM 506 C C . THR A 1 70 ? -1.575 -9.253 4.381 1.00 93.44 70 THR A C 1
ATOM 508 O O . THR A 1 70 ? -2.587 -9.395 5.068 1.00 93.44 70 THR A O 1
ATOM 511 N N . LEU A 1 71 ? -1.048 -10.273 3.695 1.00 94.94 71 LEU A N 1
ATOM 512 C CA . LEU A 1 71 ? -1.618 -11.624 3.724 1.00 94.94 71 LEU A CA 1
ATOM 513 C C . LEU A 1 71 ? -1.478 -12.282 5.102 1.00 94.94 71 LEU A C 1
ATOM 515 O O . LEU A 1 71 ? -2.405 -12.947 5.561 1.00 94.94 71 LEU A O 1
ATOM 519 N N . TYR A 1 72 ? -0.366 -12.058 5.805 1.00 94.12 72 TYR A N 1
ATOM 520 C CA . TYR A 1 72 ? -0.209 -12.512 7.187 1.00 94.12 72 TYR A CA 1
ATOM 521 C C . TYR A 1 72 ? -1.278 -11.904 8.106 1.00 94.12 72 TYR A C 1
ATOM 523 O O . TYR A 1 72 ? -1.904 -12.625 8.885 1.00 94.12 72 TYR A O 1
ATOM 531 N N . VAL A 1 73 ? -1.556 -10.603 7.974 1.00 92.31 73 VAL A N 1
ATOM 532 C CA . VAL A 1 73 ? -2.655 -9.939 8.689 1.00 92.31 73 VAL A CA 1
ATOM 533 C C . VAL A 1 73 ? -3.994 -10.597 8.358 1.00 92.31 73 VAL A C 1
ATOM 535 O O . VAL A 1 73 ? -4.759 -10.869 9.283 1.00 92.31 73 VAL A O 1
ATOM 538 N N . ALA A 1 74 ? -4.263 -10.912 7.085 1.00 92.69 74 ALA A N 1
ATOM 539 C CA . ALA A 1 74 ? -5.486 -11.604 6.673 1.00 92.69 74 ALA A CA 1
ATOM 540 C C . ALA A 1 74 ? -5.643 -12.969 7.369 1.00 92.69 74 ALA A C 1
ATOM 542 O O . ALA A 1 74 ? -6.708 -13.278 7.907 1.00 92.69 74 ALA A O 1
ATOM 543 N N . VAL A 1 75 ? -4.567 -13.763 7.429 1.00 93.50 75 VAL A N 1
ATOM 544 C CA . VAL A 1 75 ? -4.558 -15.069 8.109 1.00 93.50 75 VAL A CA 1
ATOM 545 C C . VAL A 1 75 ? -4.817 -14.908 9.607 1.00 93.50 75 VAL A C 1
ATOM 547 O O . VAL A 1 75 ? -5.692 -15.575 10.156 1.00 93.50 75 VAL A O 1
ATOM 550 N N . VAL A 1 76 ? -4.110 -13.997 10.283 1.00 91.12 76 VAL A N 1
ATOM 551 C CA . VAL A 1 76 ? -4.299 -13.757 11.724 1.00 91.12 76 VAL A CA 1
ATOM 552 C C . VAL A 1 76 ? -5.717 -13.260 12.022 1.00 91.12 76 VAL A C 1
ATOM 554 O O . VAL A 1 76 ? -6.334 -13.700 12.994 1.00 91.12 76 VAL A O 1
ATOM 557 N N . ALA A 1 77 ? -6.251 -12.370 11.184 1.00 88.88 77 ALA A N 1
ATOM 558 C CA . ALA A 1 77 ? -7.615 -11.862 11.271 1.00 88.88 77 ALA A CA 1
ATOM 559 C C . ALA A 1 77 ? -8.661 -12.980 11.153 1.00 88.88 77 ALA A C 1
ATOM 561 O O . ALA A 1 77 ? -9.604 -13.032 11.947 1.00 88.88 77 ALA A O 1
ATOM 562 N N . TYR A 1 78 ? -8.465 -13.896 10.200 1.00 90.69 78 TYR A N 1
ATOM 563 C CA . TYR A 1 78 ? -9.331 -15.052 9.992 1.00 90.69 78 TYR A CA 1
ATOM 564 C C . TYR A 1 78 ? -9.295 -16.013 11.183 1.00 90.69 78 TYR A C 1
ATOM 566 O O . TYR A 1 78 ? -10.343 -16.374 11.720 1.00 90.69 78 TYR A O 1
ATOM 574 N N . LEU A 1 79 ? -8.096 -16.367 11.659 1.00 90.81 79 LEU A N 1
ATOM 575 C CA . LEU A 1 79 ? -7.921 -17.251 12.817 1.00 90.81 79 LEU A CA 1
ATOM 576 C C . LEU A 1 79 ? -8.550 -16.670 14.090 1.00 90.81 79 LEU A C 1
ATOM 578 O O . LEU A 1 79 ? -9.100 -17.408 14.904 1.00 90.81 79 LEU A O 1
ATOM 582 N N . LYS A 1 80 ? -8.518 -15.341 14.248 1.00 87.81 80 LYS A N 1
ATOM 583 C CA . LYS A 1 80 ? -9.172 -14.630 15.355 1.00 87.81 80 LYS A CA 1
ATOM 584 C C . LYS A 1 80 ? -10.674 -14.408 15.159 1.00 87.81 80 LYS A C 1
ATOM 586 O O . LYS A 1 80 ? -11.284 -13.804 16.037 1.00 87.81 80 LYS A O 1
ATOM 591 N N . ARG A 1 81 ? -11.265 -14.884 14.052 1.00 85.38 81 ARG A N 1
ATOM 592 C CA . ARG A 1 81 ? -12.674 -14.658 13.682 1.00 85.38 81 ARG A CA 1
ATOM 593 C C . ARG A 1 81 ? -13.055 -13.185 13.850 1.00 85.38 81 ARG A C 1
ATOM 595 O O . ARG A 1 81 ? -13.973 -12.869 14.601 1.00 85.38 81 ARG A O 1
ATOM 602 N N . ALA A 1 82 ? -12.276 -12.300 13.223 1.00 85.81 82 ALA A N 1
ATOM 603 C CA . ALA A 1 82 ? -12.527 -10.863 13.219 1.00 85.81 82 ALA A CA 1
ATOM 604 C C . ALA A 1 82 ? -13.827 -10.544 12.448 1.00 85.81 82 ALA A C 1
ATOM 606 O O . ALA A 1 82 ? -14.891 -11.042 12.802 1.00 85.81 82 ALA A O 1
ATOM 607 N N . ASP A 1 83 ? -13.782 -9.725 11.403 1.00 86.25 83 ASP A N 1
ATOM 608 C CA . ASP A 1 83 ? -14.939 -9.558 10.527 1.00 86.25 83 ASP A CA 1
ATOM 609 C C . ASP A 1 83 ? -14.751 -10.413 9.267 1.00 86.25 83 ASP A C 1
ATOM 611 O O . ASP A 1 83 ? -13.809 -10.214 8.501 1.00 86.25 83 ASP A O 1
ATOM 615 N N . VAL A 1 84 ? -15.612 -11.418 9.108 1.00 87.94 84 VAL A N 1
ATOM 616 C CA . VAL A 1 84 ? -15.616 -12.368 7.981 1.00 87.94 84 VAL A CA 1
ATOM 617 C C . VAL A 1 84 ? -16.828 -12.172 7.070 1.00 87.94 84 VAL A C 1
ATOM 619 O O . VAL A 1 84 ? -17.146 -13.055 6.274 1.00 87.94 84 VAL A O 1
ATOM 622 N N . SER A 1 85 ? -17.537 -11.048 7.211 1.00 87.94 85 SER A N 1
ATOM 623 C CA . SER A 1 85 ? -18.585 -10.688 6.263 1.00 87.94 85 SER A CA 1
ATOM 624 C C . SER A 1 85 ? -17.994 -10.499 4.861 1.00 87.94 85 SER A C 1
ATOM 626 O O . SER A 1 85 ? -16.795 -10.296 4.688 1.00 87.94 85 SER A O 1
ATOM 628 N N . ILE A 1 86 ? -18.821 -10.695 3.837 1.00 90.62 86 ILE A N 1
ATOM 629 C CA . ILE A 1 86 ? -18.431 -10.498 2.440 1.00 90.62 86 ILE A CA 1
ATOM 630 C C . ILE A 1 86 ? -19.593 -9.794 1.759 1.00 90.62 86 ILE A C 1
ATOM 632 O O . ILE A 1 86 ? -20.727 -10.277 1.786 1.00 90.62 86 ILE A O 1
ATOM 636 N N . THR A 1 87 ? -19.317 -8.645 1.154 1.00 90.56 87 THR A N 1
ATOM 637 C CA . THR A 1 87 ? -20.312 -7.822 0.465 1.00 90.56 87 THR A CA 1
ATOM 638 C C . THR A 1 87 ? -20.194 -7.946 -1.057 1.00 90.56 87 THR A C 1
ATOM 640 O O . THR A 1 87 ? -19.236 -8.494 -1.598 1.00 90.56 87 THR A O 1
ATOM 643 N N . ALA A 1 88 ? -21.169 -7.413 -1.798 1.00 88.81 88 ALA A N 1
ATOM 644 C CA . ALA A 1 88 ? -21.087 -7.367 -3.262 1.00 88.81 88 ALA A CA 1
ATOM 645 C C . ALA A 1 88 ? -19.929 -6.479 -3.764 1.00 88.81 88 ALA A C 1
ATOM 647 O O . ALA A 1 88 ? -19.327 -6.761 -4.798 1.00 88.81 88 ALA A O 1
ATOM 648 N N . VAL A 1 89 ? -19.596 -5.421 -3.017 1.00 87.12 89 VAL A N 1
ATOM 649 C CA . VAL A 1 89 ? -18.481 -4.517 -3.341 1.00 87.12 89 VAL A CA 1
ATOM 650 C C . VAL A 1 89 ? -17.144 -5.241 -3.192 1.00 87.12 89 VAL A C 1
ATOM 652 O O . VAL A 1 89 ? -16.257 -5.081 -4.028 1.00 87.12 89 VAL A O 1
ATOM 655 N N . ASP A 1 90 ? -17.024 -6.095 -2.178 1.00 87.62 90 ASP A N 1
ATOM 656 C CA . ASP A 1 90 ? -15.853 -6.947 -1.990 1.00 87.62 90 ASP A CA 1
ATOM 657 C C . ASP A 1 90 ? -15.630 -7.882 -3.182 1.00 87.62 90 ASP A C 1
ATOM 659 O O . ASP A 1 90 ? -14.517 -7.984 -3.696 1.00 87.62 90 ASP A O 1
ATOM 663 N N . TRP A 1 91 ? -16.699 -8.514 -3.676 1.00 90.44 91 TRP A N 1
ATOM 664 C CA . TRP A 1 91 ? -16.634 -9.350 -4.875 1.00 90.44 91 TRP A CA 1
ATOM 665 C C . TRP A 1 91 ? -16.199 -8.571 -6.111 1.00 90.44 91 TRP A C 1
ATOM 667 O O . TRP A 1 91 ? -15.387 -9.075 -6.884 1.00 90.44 91 TRP A O 1
ATOM 677 N N . PHE A 1 92 ? -16.688 -7.343 -6.289 1.00 91.19 92 PHE A N 1
ATOM 678 C CA . PHE A 1 92 ? -16.262 -6.490 -7.396 1.00 91.19 92 PHE A CA 1
ATOM 679 C C . PHE A 1 92 ? -14.749 -6.228 -7.362 1.00 91.19 92 PHE A C 1
ATOM 681 O O . PHE A 1 92 ? -14.068 -6.422 -8.372 1.00 91.19 92 PHE A O 1
ATOM 688 N N . PHE A 1 93 ? -14.203 -5.847 -6.203 1.00 88.62 93 PHE A N 1
ATOM 689 C CA . PHE A 1 93 ? -12.766 -5.611 -6.056 1.00 88.62 93 PHE A CA 1
ATOM 690 C C . PHE A 1 93 ? -11.940 -6.888 -6.218 1.00 88.62 93 PHE A C 1
ATOM 692 O O . PHE A 1 93 ? -10.917 -6.872 -6.900 1.00 88.62 93 PHE A O 1
ATOM 699 N N . PHE A 1 94 ? -12.403 -8.001 -5.652 1.00 89.50 94 PHE A N 1
ATOM 700 C CA . PHE A 1 94 ? -11.728 -9.290 -5.758 1.00 89.50 94 PHE A CA 1
ATOM 701 C C . PHE A 1 94 ? -11.687 -9.815 -7.198 1.00 89.50 94 PHE A C 1
ATOM 703 O O . PHE A 1 94 ? -10.629 -10.203 -7.683 1.00 89.50 94 PHE A O 1
ATOM 710 N N . ILE A 1 95 ? -12.809 -9.782 -7.920 1.00 91.88 95 ILE A N 1
ATOM 711 C CA . ILE A 1 95 ? -12.860 -10.208 -9.326 1.00 91.88 95 ILE A CA 1
ATOM 712 C C . ILE A 1 95 ? -11.978 -9.299 -10.186 1.00 91.88 95 ILE A C 1
ATOM 714 O O . ILE A 1 95 ? -11.227 -9.794 -11.024 1.00 91.88 95 ILE A O 1
ATOM 718 N N . SER A 1 96 ? -12.009 -7.986 -9.948 1.00 88.50 96 SER A N 1
ATOM 719 C CA . SER A 1 96 ? -11.154 -7.039 -10.673 1.00 88.50 96 SER A CA 1
ATOM 720 C C . SER A 1 96 ? -9.663 -7.322 -10.435 1.00 88.50 96 SER A C 1
ATOM 722 O O . SER A 1 96 ? -8.877 -7.287 -11.380 1.00 88.50 96 SER A O 1
ATOM 724 N N . ALA A 1 97 ? -9.280 -7.683 -9.204 1.00 87.81 97 ALA A N 1
ATOM 725 C CA . ALA A 1 97 ? -7.926 -8.123 -8.868 1.00 87.81 97 ALA A CA 1
ATOM 726 C C . ALA A 1 97 ? -7.525 -9.394 -9.633 1.00 87.81 97 ALA A C 1
ATOM 728 O O . ALA A 1 97 ? -6.434 -9.469 -10.198 1.00 87.81 97 ALA A O 1
ATOM 729 N N . LEU A 1 98 ? -8.423 -10.384 -9.700 1.00 89.88 98 LEU A N 1
ATOM 730 C CA . LEU A 1 98 ? -8.180 -11.633 -10.424 1.00 89.88 98 LEU A CA 1
ATOM 731 C C . LEU A 1 98 ? -8.033 -11.422 -11.935 1.00 89.88 98 LEU A C 1
ATOM 733 O O . LEU A 1 98 ? -7.252 -12.134 -12.559 1.00 89.88 98 LEU A O 1
ATOM 737 N N . ILE A 1 99 ? -8.738 -10.447 -12.517 1.00 92.31 99 ILE A N 1
ATOM 738 C CA . ILE A 1 99 ? -8.652 -10.107 -13.947 1.00 92.31 99 ILE A CA 1
ATOM 739 C C . ILE A 1 99 ? -7.298 -9.477 -14.311 1.00 92.31 99 ILE A C 1
ATOM 741 O O . ILE A 1 99 ? -6.872 -9.596 -15.459 1.00 92.31 99 ILE A O 1
ATOM 745 N N . ALA A 1 100 ? -6.579 -8.869 -13.362 1.00 90.81 100 ALA A N 1
ATOM 746 C CA . ALA A 1 100 ? -5.310 -8.194 -13.642 1.00 90.81 100 ALA A CA 1
ATOM 747 C C . ALA A 1 100 ? -4.253 -9.118 -14.270 1.00 90.81 100 ALA A C 1
ATOM 749 O O . ALA A 1 100 ? -3.572 -8.717 -15.213 1.00 90.81 100 ALA A O 1
ATOM 750 N N . MET A 1 101 ? -4.146 -10.364 -13.799 1.00 88.88 101 MET A N 1
ATOM 751 C CA . MET A 1 101 ? -3.173 -11.335 -14.319 1.00 88.88 101 MET A CA 1
ATOM 752 C C . MET A 1 101 ? -3.518 -11.821 -15.744 1.00 88.88 101 MET A C 1
ATOM 754 O O . MET A 1 101 ? -2.655 -11.722 -16.617 1.00 88.88 101 MET A O 1
ATOM 758 N N . PRO A 1 102 ? -4.753 -12.282 -16.043 1.00 91.00 102 PRO A N 1
ATOM 759 C CA . PRO A 1 102 ? -5.183 -12.558 -17.414 1.00 91.00 102 PRO A CA 1
ATOM 760 C C . PRO A 1 102 ? -5.045 -11.360 -18.355 1.00 91.00 102 PRO A C 1
ATOM 762 O O . PRO A 1 102 ? -4.657 -11.539 -19.506 1.00 91.00 102 PRO A O 1
ATOM 765 N N . LEU A 1 103 ? -5.340 -10.145 -17.876 1.00 90.94 103 LEU A N 1
ATOM 766 C CA . LEU A 1 103 ? -5.228 -8.931 -18.681 1.00 90.94 103 LEU A CA 1
ATOM 767 C C . LEU A 1 103 ? -3.776 -8.666 -19.091 1.00 90.94 103 LEU A C 1
ATOM 769 O O . LEU A 1 103 ? -3.519 -8.402 -20.262 1.00 90.94 103 LEU A O 1
ATOM 773 N N . TRP A 1 104 ? -2.827 -8.793 -18.161 1.00 92.81 104 TRP A N 1
ATOM 774 C CA . TRP A 1 104 ? -1.404 -8.734 -18.495 1.00 92.81 104 TRP A CA 1
ATOM 775 C C . TRP A 1 104 ? -1.030 -9.820 -19.505 1.00 92.81 104 TRP A C 1
ATOM 777 O O . TRP A 1 104 ? -0.454 -9.499 -20.542 1.00 92.81 104 TRP A O 1
ATOM 787 N N . TRP A 1 105 ? -1.397 -11.080 -19.263 1.00 91.00 105 TRP A N 1
ATOM 788 C CA . TRP A 1 105 ? -1.053 -12.171 -20.180 1.00 91.00 105 TRP A CA 1
ATOM 789 C C . TRP A 1 105 ? -1.581 -11.941 -21.603 1.00 91.00 105 TRP A C 1
ATOM 791 O O . TRP A 1 105 ? -0.855 -12.148 -22.571 1.00 91.00 105 TRP A O 1
ATOM 801 N N . TRP A 1 106 ? -2.817 -11.458 -21.742 1.00 93.44 106 TRP A N 1
ATOM 802 C CA . TRP A 1 106 ? -3.408 -11.184 -23.051 1.00 93.44 106 TRP A CA 1
ATOM 803 C C . TRP A 1 106 ? -2.743 -10.004 -23.771 1.00 93.44 106 TRP A C 1
ATOM 805 O O . TRP A 1 106 ? -2.504 -10.068 -24.976 1.00 93.44 106 TRP A O 1
ATOM 815 N N . MET A 1 107 ? -2.406 -8.945 -23.032 1.00 92.62 107 MET A N 1
ATOM 816 C CA . MET A 1 107 ? -1.786 -7.739 -23.590 1.00 92.62 107 MET A CA 1
ATOM 817 C C . MET A 1 107 ? -0.263 -7.860 -23.752 1.00 92.62 107 MET A C 1
ATOM 819 O O . MET A 1 107 ? 0.341 -7.016 -24.406 1.00 92.62 107 MET A O 1
ATOM 823 N N . ASN A 1 108 ? 0.354 -8.901 -23.179 1.00 90.81 108 ASN A N 1
ATOM 824 C CA . ASN A 1 108 ? 1.804 -9.125 -23.123 1.00 90.81 108 ASN A CA 1
ATOM 825 C C . ASN A 1 108 ? 2.603 -7.943 -22.537 1.00 90.81 108 ASN A C 1
ATOM 827 O O . ASN A 1 108 ? 3.789 -7.796 -22.819 1.00 90.81 108 ASN A O 1
ATOM 831 N N . ASP A 1 109 ? 1.964 -7.117 -21.705 1.00 91.62 109 ASP A N 1
ATOM 832 C CA . ASP A 1 109 ? 2.568 -5.937 -21.080 1.00 91.62 109 ASP A CA 1
ATOM 833 C C . ASP A 1 109 ? 2.108 -5.822 -19.606 1.00 91.62 109 ASP A C 1
ATOM 835 O O . ASP A 1 109 ? 0.899 -5.703 -19.351 1.00 91.62 109 ASP A O 1
ATOM 839 N N . PRO A 1 110 ? 3.036 -5.879 -18.623 1.00 91.81 110 PRO A N 1
ATOM 840 C CA . PRO A 1 110 ? 2.721 -5.786 -17.192 1.00 91.81 110 PRO A CA 1
ATOM 841 C C . PRO A 1 110 ? 2.065 -4.466 -16.795 1.00 91.81 110 PRO A C 1
ATOM 843 O O . PRO A 1 110 ? 1.396 -4.405 -15.758 1.00 91.81 110 PRO A O 1
ATOM 846 N N . LEU A 1 111 ? 2.206 -3.418 -17.611 1.00 94.19 111 LEU A N 1
ATOM 847 C CA . LEU A 1 111 ? 1.605 -2.117 -17.359 1.00 94.19 111 LEU A CA 1
ATOM 848 C C . LEU A 1 111 ? 0.092 -2.211 -17.142 1.00 94.19 111 LEU A C 1
ATOM 850 O O . LEU A 1 111 ? -0.438 -1.549 -16.251 1.00 94.19 111 LEU A O 1
ATOM 854 N N . TRP A 1 112 ? -0.611 -3.061 -17.895 1.00 93.56 112 TRP A N 1
ATOM 855 C CA . TRP A 1 112 ? -2.066 -3.195 -17.775 1.00 93.56 112 TRP A CA 1
ATOM 856 C C . TRP A 1 112 ? -2.504 -3.777 -16.435 1.00 93.56 112 TRP A C 1
ATOM 858 O O . TRP A 1 112 ? -3.481 -3.295 -15.855 1.00 93.56 112 TRP A O 1
ATOM 868 N N . ALA A 1 113 ? -1.759 -4.754 -15.907 1.00 93.44 113 ALA A N 1
ATOM 869 C CA . ALA A 1 113 ? -1.988 -5.235 -14.550 1.00 93.44 113 ALA A CA 1
ATOM 870 C C . ALA A 1 113 ? -1.795 -4.089 -13.555 1.00 93.44 113 ALA A C 1
ATOM 872 O O . ALA A 1 113 ? -2.698 -3.829 -12.761 1.00 93.44 113 ALA A O 1
ATOM 873 N N . VAL A 1 114 ? -0.673 -3.360 -13.642 1.00 94.50 114 VAL A N 1
ATOM 874 C CA . VAL A 1 114 ? -0.356 -2.256 -12.721 1.00 94.50 114 VAL A CA 1
ATOM 875 C C . VAL A 1 114 ? -1.387 -1.127 -12.790 1.00 94.50 114 VAL A C 1
ATOM 877 O O . VAL A 1 114 ? -1.775 -0.605 -11.747 1.00 94.50 114 VAL A O 1
ATOM 880 N N . ILE A 1 115 ? -1.885 -0.761 -13.972 1.00 95.38 115 ILE A N 1
ATOM 881 C CA . ILE A 1 115 ? -2.950 0.243 -14.115 1.00 95.38 115 ILE A CA 1
ATOM 882 C C . ILE A 1 115 ? -4.214 -0.222 -13.396 1.00 95.38 115 ILE A C 1
ATOM 884 O O . ILE A 1 115 ? -4.788 0.541 -12.613 1.00 95.38 115 ILE A O 1
ATOM 888 N N . LEU A 1 116 ? -4.640 -1.466 -13.630 1.00 94.38 116 LEU A N 1
ATOM 889 C CA . LEU A 1 116 ? -5.870 -1.989 -13.049 1.00 94.38 116 LEU A CA 1
ATOM 890 C C . LEU A 1 116 ? -5.770 -2.073 -11.522 1.00 94.38 116 LEU A C 1
ATOM 892 O O . LEU A 1 116 ? -6.632 -1.534 -10.828 1.00 94.38 116 LEU A O 1
ATOM 896 N N . ILE A 1 117 ? -4.699 -2.670 -10.991 1.00 94.06 117 ILE A N 1
ATOM 897 C CA . ILE A 1 117 ? -4.520 -2.798 -9.539 1.00 94.06 117 ILE A CA 1
ATOM 898 C C . ILE A 1 117 ? -4.340 -1.438 -8.860 1.00 94.06 117 ILE A C 1
ATOM 900 O O . ILE A 1 117 ? -4.935 -1.203 -7.814 1.00 94.06 117 ILE A O 1
ATOM 904 N N . THR A 1 118 ? -3.605 -0.501 -9.467 1.00 94.94 118 THR A N 1
ATOM 905 C CA . THR A 1 118 ? -3.445 0.853 -8.918 1.00 94.94 118 THR A CA 1
ATOM 906 C C . THR A 1 118 ? -4.795 1.562 -8.879 1.00 94.94 118 THR A C 1
ATOM 908 O O . THR A 1 118 ? -5.129 2.202 -7.886 1.00 94.94 118 THR A O 1
ATOM 911 N N . SER A 1 119 ? -5.609 1.405 -9.926 1.00 94.31 119 SER A N 1
ATOM 912 C CA . SER A 1 119 ? -6.961 1.970 -9.972 1.00 94.31 119 SER A CA 1
ATOM 913 C C . SER A 1 119 ? -7.854 1.388 -8.875 1.00 94.31 119 SER A C 1
ATOM 915 O O . SER A 1 119 ? -8.545 2.138 -8.189 1.00 94.31 119 SER A O 1
ATOM 917 N N . ILE A 1 120 ? -7.808 0.069 -8.664 1.00 91.62 120 ILE A N 1
ATOM 918 C CA . ILE A 1 120 ? -8.538 -0.614 -7.587 1.00 91.62 120 ILE A CA 1
ATOM 919 C C . ILE A 1 120 ? -8.118 -0.082 -6.212 1.00 91.62 120 ILE A C 1
ATOM 921 O O . ILE A 1 120 ? -8.983 0.271 -5.410 1.00 91.62 120 ILE A O 1
ATOM 925 N N . GLU A 1 121 ? -6.814 0.021 -5.947 1.00 90.38 121 GLU A N 1
ATOM 926 C CA . GLU A 1 121 ? -6.300 0.545 -4.678 1.00 90.38 121 GLU A CA 1
ATOM 927 C C . GLU A 1 121 ? -6.751 1.994 -4.446 1.00 90.38 121 GLU A C 1
ATOM 929 O O . GLU A 1 121 ? -7.252 2.327 -3.371 1.00 90.38 121 GLU A O 1
ATOM 934 N N . LEU A 1 122 ? -6.665 2.853 -5.469 1.00 92.50 122 LEU A N 1
ATOM 935 C CA . LEU A 1 122 ? -7.131 4.242 -5.393 1.00 92.50 122 LEU A CA 1
ATOM 936 C C . LEU A 1 122 ? -8.640 4.345 -5.136 1.00 92.50 122 LEU A C 1
ATOM 938 O O . LEU A 1 122 ? -9.066 5.165 -4.320 1.00 92.50 122 LEU A O 1
ATOM 942 N N . LEU A 1 123 ? -9.454 3.501 -5.776 1.00 90.75 123 LEU A N 1
ATOM 943 C CA . LEU A 1 123 ? -10.889 3.409 -5.489 1.00 90.75 123 LEU A CA 1
ATOM 944 C C . LEU A 1 123 ? -11.142 2.947 -4.047 1.00 90.75 123 LEU A C 1
ATOM 946 O O . LEU A 1 123 ? -12.040 3.473 -3.385 1.00 90.75 123 LEU A O 1
ATOM 950 N N . GLY A 1 124 ? -10.311 2.039 -3.532 1.00 84.69 124 GLY A N 1
ATOM 951 C CA . GLY A 1 124 ? -10.310 1.610 -2.133 1.00 84.69 124 GLY A CA 1
ATOM 952 C C . GLY A 1 124 ? -10.066 2.751 -1.137 1.00 84.69 124 GLY A C 1
ATOM 953 O O . GLY A 1 124 ? -10.606 2.722 -0.031 1.00 84.69 124 GLY A O 1
ATOM 954 N N . PHE A 1 125 ? -9.344 3.810 -1.527 1.00 86.06 125 PHE A N 1
ATOM 955 C CA . PHE A 1 125 ? -9.209 5.025 -0.710 1.00 86.06 125 PHE A CA 1
ATOM 956 C C . PHE A 1 125 ? -10.442 5.934 -0.736 1.00 86.06 125 PHE A C 1
ATOM 958 O O . PHE A 1 125 ? -10.545 6.820 0.115 1.00 86.06 125 PHE A O 1
ATOM 965 N N . GLY A 1 126 ? -11.386 5.754 -1.665 1.00 87.44 126 GLY A N 1
ATOM 966 C CA . GLY A 1 126 ? -12.569 6.610 -1.819 1.00 87.44 126 GLY A CA 1
ATOM 967 C C . GLY A 1 126 ? -13.346 6.859 -0.512 1.00 87.44 126 GLY A C 1
ATOM 968 O O . GLY A 1 126 ? -13.593 8.022 -0.165 1.00 87.44 126 GLY A O 1
ATOM 969 N N . PRO A 1 127 ? -13.680 5.817 0.276 1.00 85.25 127 PRO A N 1
ATOM 970 C CA . PRO A 1 127 ? -14.301 5.983 1.591 1.00 85.25 127 PRO A CA 1
ATOM 971 C C . PRO A 1 127 ? -13.449 6.811 2.563 1.00 85.25 127 PRO A C 1
ATOM 973 O O . PRO A 1 127 ? -13.989 7.645 3.292 1.00 85.25 127 PRO A O 1
ATOM 976 N N . THR A 1 128 ? -12.125 6.642 2.541 1.00 85.62 128 THR A N 1
ATOM 977 C CA . THR A 1 128 ? -11.177 7.394 3.378 1.00 85.62 128 THR A CA 1
ATOM 978 C C . THR A 1 128 ? -11.118 8.864 2.975 1.00 85.62 128 THR A C 1
ATOM 980 O O . THR A 1 128 ? -11.172 9.731 3.845 1.00 85.62 128 THR A O 1
ATOM 983 N N . PHE A 1 129 ? -11.104 9.175 1.675 1.00 89.25 129 PHE A N 1
ATOM 984 C CA . PHE A 1 129 ? -11.199 10.552 1.176 1.00 89.25 129 PHE A CA 1
ATOM 985 C C . PHE A 1 129 ? -12.471 11.238 1.670 1.00 89.25 129 PHE A C 1
ATOM 987 O O . PHE A 1 129 ? -12.413 12.335 2.234 1.00 89.25 129 PHE A O 1
ATOM 994 N N . ARG A 1 130 ? -13.616 10.560 1.531 1.00 89.50 130 ARG A N 1
ATOM 995 C CA . ARG A 1 130 ? -14.898 11.052 2.043 1.00 89.50 130 ARG A CA 1
ATOM 996 C C . ARG A 1 130 ? -14.835 11.275 3.555 1.00 89.50 130 ARG A C 1
ATOM 998 O O . ARG A 1 130 ? -15.218 12.341 4.032 1.00 89.50 130 ARG A O 1
ATOM 1005 N N . LYS A 1 131 ? -14.332 10.301 4.314 1.00 85.88 131 LYS A N 1
ATOM 1006 C CA . LYS A 1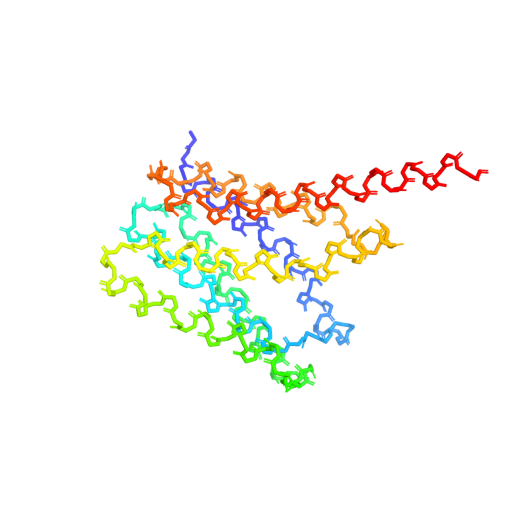 131 ? -14.224 10.369 5.778 1.00 85.88 131 LYS A CA 1
ATOM 1007 C C . LYS A 1 131 ? -13.343 11.537 6.229 1.00 85.88 131 LYS A C 1
ATOM 1009 O O . LYS A 1 131 ? -13.803 12.348 7.025 1.00 85.88 131 LYS A O 1
ATOM 1014 N N . CYS A 1 132 ? -12.145 11.688 5.667 1.00 87.00 132 CYS A N 1
ATOM 1015 C CA . CYS A 1 132 ? -11.215 12.777 5.986 1.00 87.00 132 CYS A CA 1
ATOM 1016 C C . CYS A 1 132 ? -11.775 14.167 5.655 1.00 87.00 132 CYS A C 1
ATOM 1018 O O . CYS A 1 132 ? -11.432 15.142 6.322 1.00 87.00 132 CYS A O 1
ATOM 1020 N N . TRP A 1 133 ? -12.648 14.280 4.652 1.00 89.75 133 TRP A N 1
ATOM 1021 C CA . TRP A 1 133 ? -13.303 15.546 4.323 1.00 89.75 133 TRP A CA 1
ATOM 1022 C C . TRP A 1 133 ? -14.282 16.003 5.415 1.00 89.75 133 TRP A C 1
ATOM 1024 O O . TRP A 1 133 ? -14.284 17.173 5.818 1.00 89.75 133 TRP A O 1
ATOM 1034 N N . TYR A 1 134 ? -15.116 15.084 5.909 1.00 90.06 134 TYR A N 1
ATOM 1035 C CA . TYR A 1 134 ? -16.125 15.384 6.930 1.00 90.06 134 TYR A CA 1
ATOM 1036 C C . TYR A 1 134 ? -15.565 15.339 8.359 1.00 90.06 134 TYR A C 1
ATOM 1038 O O . TYR A 1 134 ? -15.995 16.121 9.201 1.00 90.06 134 TYR A O 1
ATOM 1046 N N . GLN A 1 135 ? -14.595 14.466 8.629 1.00 88.25 135 GLN A N 1
ATOM 1047 C CA . GLN A 1 135 ? -13.993 14.233 9.944 1.00 88.25 135 GLN A CA 1
ATOM 1048 C C . GLN A 1 135 ? -12.459 14.271 9.840 1.00 88.25 135 GLN A C 1
ATOM 1050 O O . GLN A 1 135 ? -11.791 13.244 9.915 1.00 88.25 135 GLN A O 1
ATOM 1055 N N . PRO A 1 136 ? -11.845 15.454 9.696 1.00 86.25 136 PRO A N 1
ATOM 1056 C CA . PRO A 1 136 ? -10.426 15.561 9.359 1.00 86.25 136 PRO A CA 1
ATOM 1057 C C . PRO A 1 136 ? -9.467 15.124 10.476 1.00 86.25 136 PRO A C 1
ATOM 1059 O O . PRO A 1 136 ? -8.260 15.072 10.251 1.00 86.25 136 PRO A O 1
ATOM 1062 N N . TYR A 1 137 ? -9.964 14.820 11.677 1.00 86.06 137 TYR A N 1
ATOM 1063 C CA . TYR A 1 137 ? -9.190 14.277 12.800 1.00 86.06 137 TYR A CA 1
ATOM 1064 C C . TYR A 1 137 ? -9.294 12.750 12.933 1.00 86.06 137 TYR A C 1
ATOM 1066 O O . TYR A 1 137 ? -8.686 12.190 13.839 1.00 86.06 137 TYR A O 1
ATOM 1074 N N . SER A 1 138 ? -10.042 12.074 12.053 1.00 79.31 138 SER A N 1
ATOM 1075 C CA . SER A 1 138 ? -10.294 10.635 12.179 1.00 79.31 138 SER A CA 1
ATOM 1076 C C . SER A 1 138 ? -9.114 9.750 11.787 1.00 79.31 138 SER A C 1
ATOM 1078 O O . SER A 1 13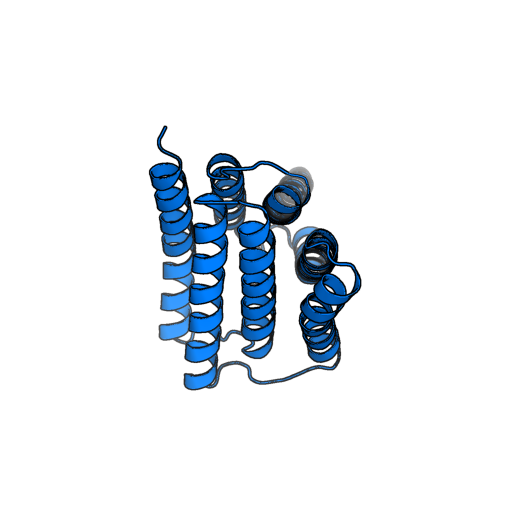8 ? -9.074 8.596 12.197 1.00 79.31 138 SER A O 1
ATOM 1080 N N . GLU A 1 139 ? -8.196 10.265 10.966 1.00 84.50 139 GLU A N 1
ATOM 1081 C CA . GLU A 1 139 ? -7.013 9.542 10.498 1.00 84.50 139 GLU A CA 1
ATOM 1082 C C . GLU A 1 139 ? -5.721 10.165 11.042 1.00 84.50 139 GLU A C 1
ATOM 1084 O O . GLU A 1 139 ? -5.616 11.374 11.301 1.00 84.50 139 GLU A O 1
ATOM 1089 N N . SER A 1 140 ? -4.703 9.320 11.197 1.00 87.88 140 SER A N 1
ATOM 1090 C CA . SER A 1 140 ? -3.385 9.733 11.675 1.00 87.88 140 SER A CA 1
ATOM 1091 C C . SER A 1 140 ? -2.537 10.293 10.531 1.00 87.88 140 SER A C 1
ATOM 1093 O O . SER A 1 140 ? -2.091 9.559 9.650 1.00 87.88 140 SER A O 1
ATOM 1095 N N . ILE A 1 141 ? -2.245 11.598 10.580 1.00 89.25 141 ILE A N 1
ATOM 1096 C CA . ILE A 1 141 ? -1.328 12.253 9.628 1.00 89.25 141 ILE A CA 1
ATOM 1097 C C . ILE A 1 141 ? 0.064 11.617 9.688 1.00 89.25 141 ILE A C 1
ATOM 1099 O O . ILE A 1 141 ? 0.683 11.416 8.648 1.00 89.25 141 ILE A O 1
ATOM 1103 N N . ALA A 1 142 ? 0.544 11.264 10.884 1.00 88.69 142 ALA A N 1
ATOM 1104 C CA . ALA A 1 142 ? 1.851 10.633 11.051 1.00 88.69 142 ALA A CA 1
ATOM 1105 C C . ALA A 1 142 ? 1.919 9.276 10.335 1.00 88.69 142 ALA A C 1
ATOM 1107 O O . ALA A 1 142 ? 2.903 8.985 9.661 1.00 88.69 142 ALA A O 1
ATOM 1108 N N . PHE A 1 143 ? 0.852 8.476 10.417 1.00 87.19 143 PHE A N 1
ATOM 1109 C CA . PHE A 1 143 ? 0.770 7.199 9.709 1.00 87.19 143 PHE A CA 1
ATOM 1110 C C . PHE A 1 143 ? 0.798 7.392 8.187 1.00 87.19 143 PHE A C 1
ATOM 1112 O O . PHE A 1 143 ? 1.601 6.762 7.503 1.00 87.19 143 PHE A O 1
ATOM 1119 N N . LEU A 1 144 ? -0.008 8.319 7.657 1.00 90.88 144 LEU A N 1
ATOM 1120 C CA . LEU A 1 144 ? 0.000 8.628 6.223 1.00 90.88 144 LEU A CA 1
ATOM 1121 C C . LEU A 1 144 ? 1.353 9.179 5.751 1.00 90.88 144 LEU A C 1
ATOM 1123 O O . LEU A 1 144 ? 1.792 8.852 4.652 1.00 90.88 144 LEU A O 1
ATOM 1127 N N . ALA A 1 145 ? 2.040 9.971 6.577 1.00 93.31 145 ALA A N 1
ATOM 1128 C CA . ALA A 1 145 ? 3.374 10.478 6.267 1.00 93.31 145 ALA A CA 1
ATOM 1129 C C . ALA A 1 145 ? 4.412 9.346 6.207 1.00 93.31 145 ALA A C 1
ATOM 1131 O O . ALA A 1 145 ? 5.251 9.339 5.307 1.00 93.31 145 ALA A O 1
ATOM 1132 N N . ILE A 1 146 ? 4.325 8.355 7.104 1.00 92.00 146 ILE A N 1
ATOM 1133 C CA . ILE A 1 146 ? 5.164 7.149 7.052 1.00 92.00 146 ILE A CA 1
ATOM 1134 C C . ILE A 1 146 ? 4.901 6.368 5.761 1.00 92.00 146 ILE A C 1
ATOM 1136 O O . ILE A 1 146 ? 5.854 5.955 5.105 1.00 92.00 146 ILE A O 1
ATOM 1140 N N . LEU A 1 147 ? 3.638 6.194 5.355 1.00 91.81 147 LEU A N 1
ATOM 1141 C CA . LEU A 1 147 ? 3.302 5.510 4.100 1.00 91.81 147 LEU A CA 1
ATOM 1142 C C . LEU A 1 147 ? 3.791 6.277 2.867 1.00 91.81 147 LEU A C 1
ATOM 1144 O O . LEU A 1 147 ? 4.315 5.670 1.932 1.00 91.81 147 LEU A O 1
ATOM 1148 N N . MET A 1 148 ? 3.661 7.602 2.865 1.00 94.88 148 MET A N 1
ATOM 1149 C CA . MET A 1 148 ? 4.192 8.457 1.805 1.00 94.88 148 MET A CA 1
ATOM 1150 C C . MET A 1 148 ? 5.718 8.317 1.705 1.00 94.88 148 MET A C 1
ATOM 1152 O O . MET A 1 148 ? 6.238 8.054 0.622 1.00 94.88 148 MET A O 1
ATOM 1156 N N . LEU A 1 149 ? 6.430 8.413 2.834 1.00 95.50 149 LEU A N 1
ATOM 1157 C CA . LEU A 1 149 ? 7.885 8.256 2.886 1.00 95.50 149 LEU A CA 1
ATOM 1158 C C . LEU A 1 149 ? 8.320 6.849 2.460 1.00 95.50 149 LEU A C 1
ATOM 1160 O O . LEU A 1 149 ? 9.242 6.713 1.663 1.00 95.50 149 LEU A O 1
ATOM 1164 N N . ARG A 1 150 ? 7.628 5.804 2.931 1.00 94.25 150 ARG A N 1
ATOM 1165 C CA . ARG A 1 150 ? 7.853 4.414 2.507 1.00 94.25 150 ARG A CA 1
ATOM 1166 C C . ARG A 1 150 ? 7.792 4.300 0.986 1.00 94.25 150 ARG A C 1
ATOM 1168 O O . ARG A 1 150 ? 8.698 3.729 0.391 1.00 94.25 150 ARG A O 1
ATOM 1175 N N . ASN A 1 151 ? 6.746 4.832 0.354 1.00 94.94 151 ASN A N 1
ATOM 1176 C CA . ASN A 1 151 ? 6.596 4.751 -1.099 1.00 94.94 151 ASN A CA 1
ATOM 1177 C C . ASN A 1 151 ? 7.651 5.584 -1.846 1.00 94.94 151 ASN A C 1
ATOM 1179 O O . ASN A 1 151 ? 8.151 5.136 -2.874 1.00 94.94 151 ASN A O 1
ATOM 1183 N N . ALA A 1 152 ? 8.071 6.732 -1.306 1.00 95.81 152 ALA A N 1
ATOM 1184 C CA . ALA A 1 152 ? 9.195 7.489 -1.858 1.00 95.81 152 ALA A CA 1
ATOM 1185 C C . ALA A 1 152 ? 10.515 6.695 -1.801 1.00 95.81 152 ALA A C 1
ATOM 1187 O O . ALA A 1 152 ? 11.280 6.697 -2.764 1.00 95.81 152 ALA A O 1
ATOM 1188 N N . LEU A 1 153 ? 10.763 5.962 -0.709 1.00 95.50 153 LEU A N 1
ATOM 1189 C CA . LEU A 1 153 ? 11.924 5.075 -0.602 1.00 95.50 153 LEU A CA 1
ATOM 1190 C C . LEU A 1 153 ? 11.840 3.891 -1.570 1.00 95.50 153 LEU A C 1
ATOM 1192 O O . LEU A 1 153 ? 12.866 3.506 -2.116 1.00 95.50 153 LEU A O 1
ATOM 1196 N N . ILE A 1 154 ? 10.646 3.348 -1.833 1.00 95.56 154 ILE A N 1
ATOM 1197 C CA . ILE A 1 154 ? 10.459 2.318 -2.870 1.00 95.56 154 ILE A CA 1
ATOM 1198 C C . ILE A 1 154 ? 10.893 2.852 -4.225 1.00 95.56 154 ILE A C 1
ATOM 1200 O O . ILE A 1 154 ? 11.723 2.223 -4.872 1.00 95.56 154 ILE A O 1
ATOM 1204 N N . VAL A 1 155 ? 10.399 4.031 -4.615 1.00 96.50 155 VAL A N 1
ATOM 1205 C CA . VAL A 1 155 ? 10.806 4.682 -5.868 1.00 96.50 155 VAL A CA 1
ATOM 1206 C C . VAL A 1 155 ? 12.319 4.891 -5.912 1.00 96.50 155 VAL A C 1
ATOM 1208 O O . VAL A 1 155 ? 12.962 4.565 -6.907 1.00 96.50 155 VAL A O 1
ATOM 1211 N N . ALA A 1 156 ? 12.916 5.368 -4.818 1.00 95.25 156 ALA A N 1
ATOM 1212 C CA . ALA A 1 156 ? 14.361 5.553 -4.730 1.00 95.25 156 ALA A CA 1
ATOM 1213 C C . ALA A 1 156 ? 15.150 4.229 -4.783 1.00 95.25 156 ALA A C 1
ATOM 1215 O O . ALA A 1 156 ? 16.302 4.234 -5.220 1.00 95.25 156 ALA A O 1
ATOM 1216 N N . ALA A 1 157 ? 14.552 3.109 -4.369 1.00 95.00 157 ALA A N 1
ATOM 1217 C CA . ALA A 1 157 ? 15.139 1.771 -4.386 1.00 95.00 157 ALA A CA 1
ATOM 1218 C C . ALA A 1 157 ? 14.918 1.008 -5.705 1.00 95.00 157 ALA A C 1
ATOM 1220 O O . ALA A 1 157 ? 15.518 -0.050 -5.879 1.00 95.00 157 ALA A O 1
ATOM 1221 N N . LEU A 1 158 ? 14.106 1.522 -6.638 1.00 95.62 158 LEU A N 1
ATOM 1222 C CA . LEU A 1 158 ? 13.925 0.893 -7.948 1.00 95.62 158 LEU A CA 1
ATOM 1223 C C . LEU A 1 158 ? 15.250 0.843 -8.719 1.00 95.62 158 LEU A C 1
ATOM 1225 O O . LEU A 1 158 ? 16.002 1.826 -8.743 1.00 95.62 158 LEU A O 1
ATOM 1229 N N . GLU A 1 159 ? 15.519 -0.297 -9.352 1.00 92.94 159 GLU A N 1
ATOM 1230 C CA . GLU A 1 159 ? 16.655 -0.470 -10.268 1.00 92.94 159 GLU A CA 1
ATOM 1231 C C . GLU A 1 159 ? 16.343 0.136 -11.637 1.00 92.94 159 GLU A C 1
ATOM 1233 O O . GLU A 1 159 ? 17.089 0.992 -12.113 1.00 92.94 159 GLU A O 1
ATOM 1238 N N . HIS A 1 160 ? 15.187 -0.209 -12.204 1.00 92.50 160 HIS A N 1
ATOM 1239 C CA . HIS A 1 160 ? 14.665 0.400 -13.422 1.00 92.50 160 HIS A CA 1
ATOM 1240 C C . HIS A 1 160 ? 13.426 1.250 -13.119 1.00 92.50 160 HIS A C 1
ATOM 1242 O O . HIS A 1 160 ? 12.399 0.750 -12.660 1.00 92.50 160 HIS A O 1
ATOM 1248 N N . ALA A 1 161 ? 13.526 2.558 -13.368 1.00 92.56 161 ALA A N 1
ATOM 1249 C CA . ALA A 1 161 ? 12.429 3.510 -13.209 1.00 92.56 161 ALA A CA 1
ATOM 1250 C C . ALA A 1 161 ? 11.672 3.660 -14.538 1.00 92.56 161 ALA A C 1
ATOM 1252 O O . ALA A 1 161 ? 11.948 4.564 -15.326 1.00 92.56 161 ALA A O 1
ATOM 1253 N N . THR A 1 162 ? 10.741 2.744 -14.794 1.00 95.06 162 THR A N 1
ATOM 1254 C CA . THR A 1 162 ? 9.823 2.783 -15.937 1.00 95.06 162 THR A CA 1
ATOM 1255 C C . THR A 1 162 ? 8.447 3.244 -15.472 1.00 95.06 162 THR A C 1
ATOM 1257 O O . THR A 1 162 ? 8.169 3.336 -14.274 1.00 95.06 162 THR A O 1
ATOM 1260 N N . PHE A 1 163 ? 7.553 3.543 -16.414 1.00 94.69 163 PHE A N 1
ATOM 1261 C CA . PHE A 1 163 ? 6.184 3.906 -16.057 1.00 94.69 163 PHE A CA 1
ATOM 1262 C C . PHE A 1 163 ? 5.497 2.786 -15.255 1.00 94.69 163 PHE A C 1
ATOM 1264 O O . PHE A 1 163 ? 4.865 3.065 -14.238 1.00 94.69 163 PHE A O 1
ATOM 1271 N N . THR A 1 164 ? 5.717 1.524 -15.631 1.00 93.06 164 THR A N 1
ATOM 1272 C CA . THR A 1 164 ? 5.177 0.349 -14.935 1.00 93.06 164 THR A CA 1
ATOM 1273 C C . THR A 1 164 ? 5.686 0.228 -13.499 1.00 93.06 164 THR A C 1
ATOM 1275 O O . THR A 1 164 ? 4.898 -0.023 -12.588 1.00 93.06 164 THR A O 1
ATOM 1278 N N . THR A 1 165 ? 6.984 0.451 -13.259 1.00 95.31 165 THR A N 1
ATOM 1279 C CA . THR A 1 165 ? 7.560 0.317 -11.910 1.00 95.31 165 THR A CA 1
ATOM 1280 C C . THR A 1 165 ? 7.241 1.501 -10.997 1.00 95.31 165 THR A C 1
ATOM 1282 O O . THR A 1 165 ? 7.154 1.339 -9.777 1.00 95.31 165 THR A O 1
ATOM 1285 N N . LEU A 1 166 ? 7.020 2.687 -11.571 1.00 97.00 166 LEU A N 1
ATOM 1286 C CA . LEU A 1 166 ? 6.705 3.908 -10.830 1.00 97.00 166 LEU A CA 1
ATOM 1287 C C . LEU A 1 166 ? 5.223 4.046 -10.484 1.00 97.00 166 LEU A C 1
ATOM 1289 O O . LEU A 1 166 ? 4.909 4.583 -9.422 1.00 97.00 166 LEU A O 1
ATOM 1293 N N . LEU A 1 167 ? 4.319 3.593 -11.359 1.00 96.69 167 LEU A N 1
ATOM 1294 C CA . LEU A 1 167 ? 2.895 3.927 -11.282 1.00 96.69 167 LEU A CA 1
ATOM 1295 C C . LEU A 1 167 ? 2.289 3.604 -9.913 1.00 96.69 167 LEU A C 1
ATOM 1297 O O . LEU A 1 167 ? 1.721 4.488 -9.273 1.00 96.69 167 LEU A O 1
ATOM 1301 N N . PHE A 1 168 ? 2.472 2.374 -9.433 1.00 94.19 168 PHE A N 1
ATOM 1302 C CA . PHE A 1 168 ? 1.930 1.935 -8.150 1.00 94.19 168 PHE A CA 1
ATOM 1303 C C . PHE A 1 168 ? 2.477 2.740 -6.951 1.00 94.19 168 PHE A C 1
ATOM 1305 O O . PHE A 1 168 ? 1.686 3.399 -6.270 1.00 94.19 168 PHE A O 1
ATOM 1312 N N . PRO A 1 169 ? 3.798 2.766 -6.662 1.00 95.56 169 PRO A N 1
ATOM 1313 C CA . PRO A 1 169 ? 4.309 3.489 -5.495 1.00 95.56 169 PRO A CA 1
ATOM 1314 C C . PRO A 1 169 ? 4.067 5.003 -5.574 1.00 95.56 169 PRO A C 1
AT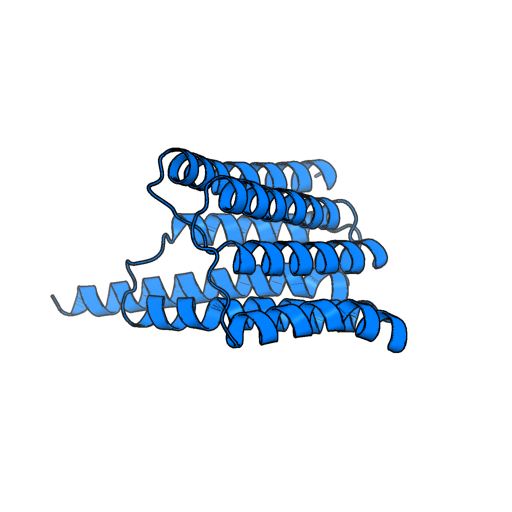OM 1316 O O . PRO A 1 169 ? 3.762 5.622 -4.552 1.00 95.56 169 PRO A O 1
ATOM 1319 N N . VAL A 1 170 ? 4.145 5.612 -6.764 1.00 97.50 170 VAL A N 1
ATOM 1320 C CA . VAL A 1 170 ? 3.882 7.050 -6.936 1.00 97.50 170 VAL A CA 1
ATOM 1321 C C . VAL A 1 170 ? 2.411 7.375 -6.690 1.00 97.50 170 VAL A C 1
ATOM 1323 O O . VAL A 1 170 ? 2.120 8.315 -5.950 1.00 97.50 170 VAL A O 1
ATOM 1326 N N . ALA A 1 171 ? 1.480 6.592 -7.242 1.00 96.69 171 ALA A N 1
ATOM 1327 C CA . ALA A 1 171 ? 0.050 6.794 -7.015 1.00 96.69 171 ALA A CA 1
ATOM 1328 C C . ALA A 1 171 ? -0.310 6.667 -5.528 1.00 96.69 171 ALA A C 1
ATOM 1330 O O . ALA A 1 171 ? -1.031 7.507 -4.988 1.00 96.69 171 ALA A O 1
ATOM 1331 N N . MET A 1 172 ? 0.258 5.674 -4.839 1.00 94.62 172 MET A N 1
ATOM 1332 C CA . MET A 1 172 ? 0.049 5.470 -3.405 1.00 94.62 172 MET A CA 1
ATOM 1333 C C . MET A 1 172 ? 0.613 6.618 -2.559 1.00 94.62 172 MET A C 1
ATOM 1335 O O . MET A 1 172 ? -0.047 7.087 -1.626 1.00 94.62 172 MET A O 1
ATOM 1339 N N . ALA A 1 173 ? 1.811 7.114 -2.889 1.00 96.31 173 ALA A N 1
ATOM 1340 C CA . ALA A 1 173 ? 2.383 8.294 -2.242 1.00 96.31 173 ALA A CA 1
ATOM 1341 C C . ALA A 1 173 ? 1.510 9.540 -2.472 1.00 96.31 173 ALA A C 1
ATOM 1343 O O . ALA A 1 173 ? 1.229 10.278 -1.527 1.00 96.31 173 ALA A O 1
ATOM 1344 N N . GLY A 1 174 ? 1.037 9.736 -3.707 1.00 97.06 174 GLY A N 1
ATOM 1345 C CA . GLY A 1 174 ? 0.151 10.834 -4.088 1.00 97.06 174 GLY A CA 1
ATOM 1346 C C . GLY A 1 174 ? -1.189 10.801 -3.353 1.00 97.06 174 GLY A C 1
ATOM 1347 O O . GLY A 1 174 ? -1.625 11.828 -2.835 1.00 97.06 174 GLY A O 1
ATOM 1348 N N . ALA A 1 175 ? -1.807 9.625 -3.217 1.00 95.56 175 ALA A N 1
ATOM 1349 C CA . ALA A 1 175 ? -3.040 9.453 -2.450 1.00 95.56 175 ALA A CA 1
ATOM 1350 C C . ALA A 1 175 ? -2.847 9.821 -0.969 1.00 95.56 175 ALA A C 1
ATOM 1352 O O . ALA A 1 175 ? -3.657 10.557 -0.400 1.00 95.56 175 ALA A O 1
ATOM 1353 N N . CYS A 1 176 ? -1.742 9.379 -0.356 1.00 95.06 176 CYS A N 1
ATOM 1354 C CA . CYS A 1 176 ? -1.403 9.741 1.022 1.00 95.06 176 CYS A CA 1
ATOM 1355 C C . CYS A 1 176 ? -1.201 11.255 1.176 1.00 95.06 176 CYS A C 1
ATOM 1357 O O . CYS A 1 176 ? -1.754 11.859 2.097 1.00 95.06 176 CYS A O 1
ATOM 1359 N N . LEU A 1 177 ? -0.454 11.879 0.260 1.00 96.62 177 LEU A N 1
ATOM 1360 C CA . LEU A 1 177 ? -0.223 13.324 0.259 1.00 96.62 177 LEU A CA 1
ATOM 1361 C C . LEU A 1 177 ? -1.536 14.108 0.119 1.00 96.62 177 LEU A C 1
ATOM 1363 O O . LEU A 1 177 ? -1.767 15.059 0.867 1.00 96.62 177 LEU A O 1
ATOM 1367 N N . ALA A 1 178 ? -2.422 13.686 -0.785 1.00 96.00 178 ALA A N 1
ATOM 1368 C CA . ALA A 1 178 ? -3.727 14.307 -0.983 1.00 96.00 178 ALA A CA 1
ATOM 1369 C C . ALA A 1 178 ? -4.599 14.223 0.281 1.00 96.00 178 ALA A C 1
ATOM 1371 O O . ALA A 1 178 ? -5.178 15.226 0.698 1.00 96.00 178 ALA A O 1
ATOM 1372 N N . LEU A 1 179 ? -4.646 13.061 0.944 1.00 93.94 179 LEU A N 1
ATOM 1373 C CA . LEU A 1 179 ? -5.361 12.896 2.215 1.00 93.94 179 LEU A CA 1
ATOM 1374 C C . LEU A 1 179 ? -4.796 13.795 3.321 1.00 93.94 179 LEU A C 1
ATOM 1376 O O . LEU A 1 179 ? -5.567 14.425 4.048 1.00 93.94 179 LEU A O 1
ATOM 1380 N N . ILE A 1 180 ? -3.466 13.894 3.438 1.00 95.12 180 ILE A N 1
ATOM 1381 C CA . ILE A 1 180 ? -2.812 14.806 4.388 1.00 95.12 180 ILE A CA 1
ATOM 1382 C C . ILE A 1 180 ? -3.210 16.256 4.091 1.00 95.12 180 ILE A C 1
ATOM 1384 O O . ILE A 1 180 ? -3.621 16.969 5.007 1.00 95.12 180 ILE A O 1
ATOM 1388 N N . GLY A 1 181 ? -3.141 16.679 2.826 1.00 95.62 181 GLY A N 1
ATOM 1389 C CA . GLY A 1 181 ? -3.515 18.027 2.397 1.00 95.62 181 GLY A CA 1
ATOM 1390 C C . GLY A 1 181 ? -4.972 18.364 2.719 1.00 95.62 181 GLY A C 1
ATOM 1391 O O . GLY A 1 181 ? -5.243 19.408 3.315 1.00 95.62 181 GLY A O 1
ATOM 1392 N N . ILE A 1 182 ? -5.901 17.449 2.417 1.00 94.19 182 ILE A N 1
ATOM 1393 C CA . ILE A 1 182 ? -7.323 17.594 2.761 1.00 94.19 182 ILE A CA 1
ATOM 1394 C C . ILE A 1 182 ? -7.487 17.753 4.270 1.00 94.19 182 ILE A C 1
ATOM 1396 O O . ILE A 1 182 ? -8.128 18.701 4.720 1.00 94.19 182 ILE A O 1
ATOM 1400 N N . MET A 1 183 ? -6.895 16.865 5.070 1.00 92.62 183 MET A N 1
ATOM 1401 C CA . MET A 1 183 ? -7.028 16.944 6.523 1.00 92.62 183 MET A CA 1
ATOM 1402 C C . MET A 1 183 ? -6.464 18.251 7.076 1.00 92.62 183 MET A C 1
ATOM 1404 O O . MET A 1 183 ? -7.147 18.912 7.852 1.00 92.62 183 MET A O 1
ATOM 1408 N N . LEU A 1 184 ? -5.259 18.662 6.675 1.00 94.31 184 LEU A N 1
ATOM 1409 C CA . LEU A 1 184 ? -4.655 19.911 7.146 1.00 94.31 184 LEU A CA 1
ATOM 1410 C C . LEU A 1 184 ? -5.500 21.130 6.757 1.00 94.31 184 LEU A C 1
ATOM 1412 O O . LEU A 1 184 ? -5.821 21.941 7.625 1.00 94.31 184 LEU A O 1
ATOM 1416 N N . GLY A 1 185 ? -5.936 21.221 5.497 1.00 93.44 185 GLY A N 1
ATOM 1417 C CA . GLY A 1 185 ? -6.789 22.315 5.029 1.00 93.44 185 GLY A CA 1
ATOM 1418 C C . GLY A 1 185 ? -8.115 22.392 5.790 1.00 93.44 185 GLY A C 1
ATOM 1419 O O . GLY A 1 185 ? -8.529 23.465 6.232 1.00 93.44 185 GLY A O 1
ATOM 1420 N N . ARG A 1 186 ? -8.758 21.243 6.030 1.00 93.25 186 ARG A N 1
ATOM 1421 C CA . ARG A 1 186 ? -10.018 21.169 6.783 1.00 93.25 186 ARG A CA 1
ATOM 1422 C C . ARG A 1 186 ? -9.831 21.518 8.263 1.00 93.25 186 ARG A C 1
ATOM 1424 O O . ARG A 1 186 ? -10.651 22.257 8.797 1.00 93.25 186 ARG A O 1
ATOM 1431 N N . ARG A 1 187 ? -8.746 21.064 8.908 1.00 92.12 187 ARG A N 1
ATOM 1432 C CA . ARG A 1 187 ? -8.415 21.396 10.312 1.00 92.12 187 ARG A CA 1
ATOM 1433 C C . ARG A 1 187 ? -8.167 22.894 10.509 1.00 92.12 187 ARG A C 1
ATOM 1435 O O . ARG A 1 187 ? -8.601 23.459 11.513 1.00 92.12 187 ARG A O 1
ATOM 1442 N N . LEU A 1 188 ? -7.487 23.541 9.561 1.00 91.38 188 LEU A N 1
ATOM 1443 C CA . LEU A 1 188 ? -7.251 24.988 9.586 1.00 91.38 188 LEU A CA 1
ATOM 1444 C C . LEU A 1 188 ? -8.563 25.769 9.429 1.00 91.38 188 LEU A C 1
ATOM 1446 O O . LEU A 1 188 ? -8.837 26.673 10.217 1.00 91.38 188 LEU A O 1
ATOM 1450 N N . ALA A 1 189 ? -9.420 25.362 8.488 1.00 89.62 189 ALA A N 1
ATOM 1451 C CA . ALA A 1 189 ? -10.723 25.989 8.274 1.00 89.62 189 ALA A CA 1
ATOM 1452 C C . ALA A 1 189 ? -11.670 25.853 9.482 1.00 89.62 189 ALA A C 1
ATOM 1454 O O . ALA A 1 189 ? -12.448 26.765 9.750 1.00 89.62 189 ALA A O 1
ATOM 1455 N N . THR A 1 190 ? -11.613 24.740 10.224 1.00 83.31 190 THR A N 1
ATOM 1456 C CA . THR A 1 190 ? -12.398 24.567 11.459 1.00 83.31 190 THR A CA 1
ATOM 1457 C C . THR A 1 190 ? -11.843 25.370 12.632 1.00 83.31 190 THR A C 1
ATOM 1459 O O . THR A 1 190 ? -12.626 25.877 13.424 1.00 83.31 190 THR A O 1
ATOM 1462 N N . ARG A 1 191 ? -10.514 25.528 12.736 1.00 75.38 191 ARG A N 1
ATOM 1463 C CA . ARG A 1 191 ? -9.875 26.338 13.789 1.00 75.38 191 ARG A CA 1
ATOM 1464 C C . ARG A 1 191 ? -10.104 27.838 13.618 1.00 75.38 191 ARG A C 1
ATOM 1466 O O . ARG A 1 191 ? -10.206 28.530 14.609 1.00 75.38 191 ARG A O 1
ATOM 1473 N N . SER A 1 192 ? -10.214 28.331 12.385 1.00 66.19 192 SER A N 1
ATOM 1474 C CA . SER A 1 192 ? -10.492 29.751 12.114 1.00 66.19 192 SER A CA 1
ATOM 1475 C C . SER A 1 192 ? -11.925 30.186 12.466 1.00 66.19 192 SER A C 1
ATOM 1477 O O . SER A 1 192 ? -12.234 31.370 12.353 1.00 66.19 192 SER A O 1
ATOM 1479 N N . LYS A 1 193 ? -12.817 29.247 12.811 1.00 58.78 193 LYS A N 1
ATOM 1480 C CA . LYS A 1 193 ? -14.237 29.503 13.105 1.00 58.78 193 LYS A CA 1
ATOM 1481 C C . LYS A 1 193 ? -14.599 29.404 14.595 1.00 58.78 193 LYS A C 1
ATOM 1483 O O . LYS A 1 193 ? -15.772 29.583 14.910 1.00 58.78 193 LYS A O 1
ATOM 1488 N N . GLY A 1 194 ? -13.647 29.074 15.468 1.00 50.94 194 GLY A N 1
ATOM 1489 C CA . GLY A 1 194 ? -13.826 29.004 16.924 1.00 50.94 194 GLY A CA 1
ATOM 1490 C C . GLY A 1 194 ? -12.913 29.995 17.615 1.00 50.94 194 GLY A C 1
ATOM 1491 O O . GLY A 1 194 ? -13.343 30.524 18.658 1.00 50.94 194 GLY A O 1
#

Sequence (194 aa):
MDKALIAALAAALTLVAFVPYLRSMAQGHTKPHVFSWVIWGINTAVAFVAVLAEGGGAGAWVIGFSSAITLYVAVVAYLKRADVSITAVDWFFFISALIAMPLWWWMNDPLWAVILITSIELLGFGPTFRKCWYQPYSESIAFLAILMLRNALIVAALEHATFTTLLFPVAMAGACLALIGIMLGRRLATRSKG

Secondary structure (DSSP, 8-state):
--HHHHHHHHHHHHHHHHHHHHHHHHTTS---BHHHHHHHHHHHHHHHHHHHHTT-HHHHHHHHHHHHHHHHHHHHHHHTT-B----HHHHHHHHHHHHHHHHHHHHT-HHHHHHHHHHHHHHHTHHHHHHHHH-TTSS-HHHHHHHHHHHHHHHHH-SS--HHHHHHHHHHHHHHHHHHHHHHHHHHHHHTT-

Mean predicted aligned error: 4.35 Å

Foldseek 3Di:
DALLVLLVVLLVLLCVLCVVVVVCVVVVVDQDALLVLVLQLLLLCLLLVLLVVVQQPSLSVSSNSNSVVSNVCSVSNVVVVRRDDDDPVSVVSNVLSVVLVVVCVVVVHSQSSQVSSLVSVLVVCVVVLVCCLVPVPPDDLVSLVSLLVSLVSSCVSTPDDDCSNNVNSVSSNVSSVVSSVSSVVNVVVVVVVD

pLDDT: mean 90.76, std 5.96, range [50.94, 97.5]

Radius of gyration: 17.15 Å; Cα contacts (8 Å, |Δi|>4): 261; chains: 1; bounding box: 45×47×46 Å

Nearest PDB structures (foldseek):
  4qtn-assembly1_B  TM=2.074E-01  e=8.379E-01  Neisseria mucosa ATCC 25996